Protein AF-A0A7L9FLE4-F1 (afdb_monomer_lite)

pLDDT: mean 88.44, std 11.51, range [39.94, 98.75]

Radius of gyration: 20.41 Å; chains: 1; bounding box: 50×46×63 Å

Secondary structure (DSSP, 8-state):
-PPEEETTEEES-SEEE-TT-SSHHHHTTT-TTTTTTEEEEEEEEEESS----TTB-SEEEEEEEETTEEEEEE-TT-S-HHHHHHHHHHHHHH---EEEEEEE-S-HHHHHHHHHHHTTT-SEEEEEHHHHHHHTTS-TTHHHHHHHHHHHHHTT-SS-EEEEE-TTS---HHHHHHHHHTT--EEEE---EEEEETTEEEEEEEHHHHHHHHHHHHHHHTT--S-EEEEE-S-GGG--TTSGGGGSSEEEESGGGGGGT-----EE-TTSPPPSSPPB--TTEEEEEETTT-GGGGTT-TT--S-TTS---S--TTEEEP-TT----SHHHHH-TT-EEEE-----

Organism: NCBI:txid2776706

Structure (mmCIF, N/CA/C/O backbone):
data_AF-A0A7L9FLE4-F1
#
_entry.id   AF-A0A7L9FLE4-F1
#
loop_
_atom_site.group_PDB
_atom_site.id
_atom_site.type_symbol
_atom_site.label_atom_id
_atom_site.label_alt_id
_atom_site.label_comp_id
_atom_site.label_asym_id
_atom_site.label_entity_id
_atom_site.label_seq_id
_atom_site.pdbx_PDB_ins_code
_atom_site.Cartn_x
_atom_site.Cartn_y
_atom_site.Cartn_z
_atom_site.occupancy
_atom_site.B_iso_or_equiv
_atom_site.auth_seq_id
_atom_site.auth_comp_id
_atom_site.auth_asym_id
_atom_site.auth_atom_id
_atom_site.pdbx_PDB_model_num
ATOM 1 N N . MET A 1 1 ? -28.212 -11.908 -1.127 1.00 48.50 1 MET A N 1
ATOM 2 C CA . MET A 1 1 ? -26.847 -12.053 -0.580 1.00 48.50 1 MET A CA 1
ATOM 3 C C . MET A 1 1 ? -26.854 -11.542 0.849 1.00 48.50 1 MET A C 1
ATOM 5 O O . MET A 1 1 ? -27.521 -10.542 1.100 1.00 48.50 1 MET A O 1
ATOM 9 N N . ALA A 1 2 ? -26.203 -12.244 1.779 1.00 52.66 2 ALA A N 1
ATOM 10 C CA . ALA A 1 2 ? -26.011 -11.741 3.139 1.00 52.66 2 ALA A CA 1
ATOM 11 C C . ALA A 1 2 ? -25.180 -10.448 3.086 1.00 52.66 2 ALA A C 1
ATOM 13 O O . ALA A 1 2 ? -24.274 -10.337 2.265 1.00 52.66 2 ALA A O 1
ATOM 14 N N . ARG A 1 3 ? -25.526 -9.454 3.908 1.00 68.00 3 ARG A N 1
ATOM 15 C CA . ARG A 1 3 ? -24.762 -8.203 3.998 1.00 68.00 3 ARG A CA 1
ATOM 16 C C . ARG A 1 3 ? -23.524 -8.459 4.852 1.00 68.00 3 ARG A C 1
ATOM 18 O O . ARG A 1 3 ? -23.676 -8.831 6.013 1.00 68.00 3 ARG A O 1
ATOM 25 N N . LEU A 1 4 ? -22.337 -8.264 4.285 1.00 87.56 4 LEU A N 1
ATOM 26 C CA . LEU A 1 4 ? -21.081 -8.315 5.029 1.00 87.56 4 LEU A CA 1
ATOM 27 C C . LEU A 1 4 ? -20.855 -6.977 5.745 1.00 87.56 4 LEU A C 1
ATOM 29 O O . LEU A 1 4 ? -21.123 -5.917 5.175 1.00 87.56 4 LEU A O 1
ATOM 33 N N . TYR A 1 5 ? -20.361 -7.026 6.982 1.00 91.75 5 TYR A N 1
ATOM 34 C CA . TYR A 1 5 ? -20.001 -5.844 7.761 1.00 91.75 5 TYR A CA 1
ATOM 35 C C . TYR A 1 5 ? -18.557 -5.945 8.244 1.00 91.75 5 TYR A C 1
ATOM 37 O O . TYR A 1 5 ? -18.150 -6.983 8.753 1.00 91.75 5 TYR A O 1
ATOM 45 N N . PHE A 1 6 ? -17.815 -4.846 8.140 1.00 94.62 6 PHE A N 1
ATOM 46 C CA . PHE A 1 6 ? -16.461 -4.718 8.673 1.00 94.62 6 PHE A CA 1
ATOM 47 C C . PHE A 1 6 ? -16.285 -3.325 9.276 1.00 94.62 6 PHE A C 1
ATOM 49 O O . PHE A 1 6 ? -16.642 -2.335 8.639 1.00 94.62 6 PHE A O 1
ATOM 56 N N . ALA A 1 7 ? -15.781 -3.233 10.511 1.00 93.56 7 ALA A N 1
ATOM 57 C CA . ALA A 1 7 ? -15.624 -1.964 11.234 1.00 93.56 7 ALA A CA 1
ATOM 58 C C . ALA A 1 7 ? -16.912 -1.103 11.304 1.00 93.56 7 ALA A C 1
ATOM 60 O O . ALA A 1 7 ? -16.867 0.126 11.264 1.00 93.56 7 ALA A O 1
ATOM 61 N N . GLY A 1 8 ? -18.085 -1.748 11.346 1.00 92.38 8 GLY A N 1
ATOM 62 C CA . GLY A 1 8 ? -19.391 -1.074 11.306 1.00 92.38 8 GLY A CA 1
ATOM 63 C C . GLY A 1 8 ? -19.822 -0.569 9.920 1.00 92.38 8 GLY A C 1
ATOM 64 O O . GLY A 1 8 ? -20.901 0.007 9.787 1.00 92.38 8 GLY A O 1
ATOM 65 N N . LEU A 1 9 ? -19.026 -0.806 8.876 1.00 94.38 9 LEU A N 1
ATOM 66 C CA . LEU A 1 9 ? -19.334 -0.451 7.494 1.00 94.38 9 LEU A CA 1
ATOM 67 C C . LEU A 1 9 ? -19.934 -1.647 6.757 1.00 94.38 9 LEU A C 1
ATOM 69 O O . LEU A 1 9 ? -19.417 -2.757 6.835 1.00 94.38 9 LEU A O 1
ATOM 73 N N . GLN A 1 10 ? -21.012 -1.412 6.012 1.00 93.69 10 GLN A N 1
ATOM 74 C CA . GLN A 1 10 ? -21.580 -2.419 5.119 1.00 93.69 10 GLN A CA 1
ATOM 75 C C . GLN A 1 10 ? -20.726 -2.523 3.849 1.00 93.69 10 GLN A C 1
ATOM 77 O O . GLN A 1 10 ?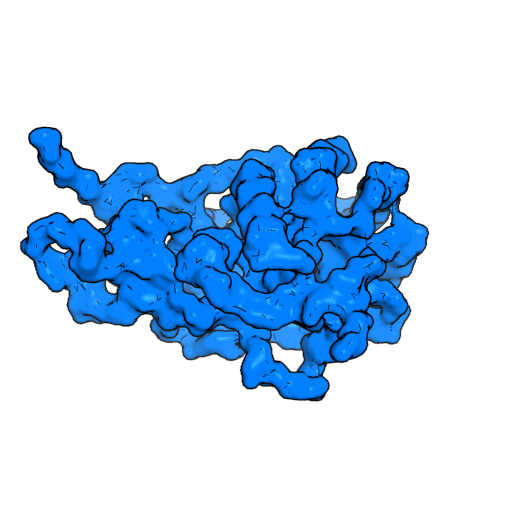 -20.544 -1.516 3.157 1.00 93.69 10 GLN A O 1
ATOM 82 N N . LEU A 1 11 ? -20.243 -3.728 3.545 1.00 92.19 11 LEU A N 1
ATOM 83 C CA . LEU A 1 11 ? -19.423 -4.032 2.373 1.00 92.19 11 LEU A CA 1
ATOM 84 C C . LEU A 1 11 ? -20.227 -4.782 1.302 1.00 92.19 11 LEU A C 1
ATOM 86 O O . LEU A 1 11 ? -21.171 -5.515 1.608 1.00 92.19 11 LEU A O 1
ATOM 90 N N . GLU A 1 12 ? -19.823 -4.611 0.043 1.00 86.69 12 GLU A N 1
ATOM 91 C CA . GLU A 1 12 ? -20.377 -5.346 -1.106 1.00 86.69 12 GLU A CA 1
ATOM 92 C C . GLU A 1 12 ? -19.659 -6.688 -1.357 1.00 86.69 12 GLU A C 1
ATOM 94 O O . GLU A 1 12 ? -20.206 -7.551 -2.040 1.00 86.69 12 GLU A O 1
ATOM 99 N N . GLY A 1 13 ? -18.478 -6.892 -0.761 1.00 85.62 13 GLY A N 1
ATOM 100 C CA . GLY A 1 13 ? -17.666 -8.106 -0.880 1.00 85.62 13 GLY A CA 1
ATOM 101 C C . GLY A 1 13 ? -16.673 -8.262 0.277 1.00 85.62 13 GLY A C 1
ATOM 102 O O . GLY A 1 13 ? -16.427 -7.308 1.015 1.00 85.62 13 GLY A O 1
ATOM 103 N N . ASP A 1 14 ? -16.113 -9.464 0.423 1.00 85.94 14 ASP A N 1
ATOM 104 C CA . ASP A 1 14 ? -15.172 -9.889 1.478 1.00 85.94 14 ASP A CA 1
ATOM 105 C C . ASP A 1 14 ? -13.695 -9.617 1.153 1.00 85.94 14 ASP A C 1
ATOM 107 O O . ASP A 1 14 ? -12.792 -10.004 1.898 1.00 85.94 14 ASP A O 1
ATOM 111 N N . ARG A 1 15 ? -13.452 -8.925 0.038 1.00 90.50 15 ARG A N 1
ATOM 112 C CA . ARG A 1 15 ? -12.123 -8.619 -0.491 1.00 90.50 15 ARG A CA 1
ATOM 113 C C . ARG A 1 15 ? -11.911 -7.117 -0.570 1.00 90.50 15 ARG A C 1
ATOM 115 O O . ARG A 1 15 ? -12.843 -6.356 -0.847 1.00 90.50 15 ARG A O 1
ATOM 122 N N . GLY A 1 16 ? -10.668 -6.695 -0.388 1.00 93.50 16 GLY A N 1
ATOM 123 C CA . GLY A 1 16 ? -10.265 -5.302 -0.502 1.00 93.50 16 GLY A CA 1
ATOM 124 C C . GLY A 1 16 ? -8.925 -5.100 -1.197 1.00 93.50 16 GLY A C 1
ATOM 125 O O . GLY A 1 16 ? -8.140 -6.035 -1.343 1.00 93.50 16 GLY A O 1
ATOM 126 N N . LEU A 1 17 ? -8.654 -3.858 -1.597 1.00 94.62 17 LEU A N 1
ATOM 127 C CA . LEU A 1 17 ? -7.311 -3.417 -1.980 1.00 94.62 17 LEU A CA 1
ATOM 128 C C . LEU A 1 17 ? -6.647 -2.758 -0.767 1.00 94.62 17 LEU A C 1
ATOM 130 O O . LEU A 1 17 ? -7.233 -1.875 -0.138 1.00 94.62 17 LEU A O 1
ATOM 134 N N . SER A 1 18 ? -5.444 -3.206 -0.428 1.00 96.75 18 SER A N 1
ATOM 135 C CA . SER A 1 18 ? -4.670 -2.737 0.721 1.00 96.75 18 SER A CA 1
ATOM 136 C C . SER A 1 18 ? -4.027 -1.367 0.485 1.00 96.75 18 SER A C 1
ATOM 138 O O . SER A 1 18 ? -3.662 -1.032 -0.642 1.00 96.75 18 SER A O 1
ATOM 140 N N . SER A 1 19 ? -3.781 -0.624 1.570 1.00 96.94 19 SER A N 1
ATOM 141 C CA . SER A 1 19 ? -2.992 0.620 1.573 1.00 96.94 19 SER A CA 1
ATOM 142 C C . SER A 1 19 ? -1.511 0.401 1.274 1.00 96.94 19 SER A C 1
ATOM 144 O O . SER A 1 19 ? -0.759 1.366 1.092 1.00 96.94 19 SER A O 1
ATOM 146 N N . ASP A 1 20 ? -1.088 -0.865 1.214 1.00 95.38 20 ASP A N 1
ATOM 147 C CA . ASP A 1 20 ? 0.294 -1.237 0.974 1.00 95.38 20 ASP A CA 1
ATOM 148 C C . ASP A 1 20 ? 0.676 -1.285 -0.517 1.00 95.38 20 ASP A C 1
ATOM 150 O O . ASP A 1 20 ? 1.870 -1.236 -0.828 1.00 95.38 20 ASP A O 1
ATOM 154 N N . ASP A 1 21 ? -0.304 -1.301 -1.430 1.00 92.25 21 ASP A N 1
ATOM 155 C CA . ASP A 1 21 ? -0.061 -1.273 -2.874 1.00 92.25 21 ASP A CA 1
ATOM 156 C C . ASP A 1 21 ? 0.410 0.106 -3.371 1.00 92.25 21 ASP A C 1
ATOM 158 O O . ASP A 1 21 ? -0.116 1.157 -2.994 1.00 92.25 21 ASP A O 1
ATOM 162 N N . VAL A 1 22 ? 1.391 0.095 -4.281 1.00 90.69 22 VAL A N 1
ATOM 163 C CA . VAL A 1 22 ? 1.997 1.314 -4.844 1.00 90.69 22 VAL A CA 1
ATOM 164 C C . VAL A 1 22 ? 1.832 1.462 -6.360 1.00 90.69 22 VAL A C 1
ATOM 166 O O . VAL A 1 22 ? 2.427 2.366 -6.962 1.00 90.69 22 VAL A O 1
ATOM 169 N N . ILE A 1 23 ? 1.058 0.575 -6.995 1.00 91.31 23 ILE A N 1
ATOM 170 C CA . ILE A 1 23 ? 0.963 0.452 -8.456 1.00 91.31 23 ILE A CA 1
ATOM 171 C C . ILE A 1 23 ? -0.489 0.436 -8.933 1.00 91.31 23 ILE A C 1
ATOM 173 O O . ILE A 1 23 ? -0.853 1.232 -9.795 1.00 91.31 23 ILE A O 1
ATOM 177 N N . LEU A 1 24 ? -1.323 -0.450 -8.398 1.00 88.69 24 LEU A N 1
ATOM 178 C CA . LEU A 1 24 ? -2.697 -0.686 -8.839 1.00 88.69 24 LEU A CA 1
ATOM 179 C C . LEU A 1 24 ? -3.563 0.567 -8.702 1.00 88.69 24 LEU A C 1
ATOM 181 O O . LEU A 1 24 ? -4.347 0.867 -9.602 1.00 88.69 24 LEU A O 1
ATOM 185 N N . TYR A 1 25 ? -3.345 1.374 -7.661 1.00 89.44 25 TYR A N 1
ATOM 186 C CA . TYR A 1 25 ? -4.028 2.664 -7.506 1.00 89.44 25 TYR A CA 1
ATOM 187 C C . TYR A 1 25 ? -3.781 3.648 -8.660 1.00 89.44 25 TYR A C 1
ATOM 189 O O . TYR A 1 25 ? -4.638 4.477 -8.963 1.00 89.44 25 TYR A O 1
ATOM 197 N N . ARG A 1 26 ? -2.639 3.542 -9.346 1.00 86.88 26 ARG A N 1
ATOM 198 C CA . ARG A 1 26 ? -2.303 4.357 -10.528 1.00 86.88 26 ARG A CA 1
ATOM 199 C C . ARG A 1 26 ? -2.850 3.765 -11.825 1.00 86.88 26 ARG A C 1
ATOM 201 O O . ARG A 1 26 ? -2.918 4.464 -12.830 1.00 86.88 26 ARG A O 1
ATOM 208 N N . LEU A 1 27 ? -3.257 2.496 -11.809 1.00 84.62 27 LEU A N 1
ATOM 209 C CA . LEU A 1 27 ? -3.832 1.797 -12.959 1.00 84.62 27 LEU A CA 1
ATOM 210 C C . LEU A 1 27 ? -5.356 1.871 -13.016 1.00 84.62 27 LEU A C 1
ATOM 212 O O . LEU A 1 27 ? -5.932 1.417 -14.002 1.00 84.62 27 LEU A O 1
ATOM 216 N N . LEU A 1 28 ? -6.012 2.446 -12.002 1.00 80.19 28 LEU A N 1
ATOM 217 C CA . LEU A 1 28 ? -7.473 2.493 -11.929 1.00 80.19 28 LEU A CA 1
ATOM 218 C C . LEU A 1 28 ? -8.107 3.054 -13.211 1.00 80.19 28 LEU A C 1
ATOM 220 O O . LEU A 1 28 ? -9.142 2.561 -13.640 1.00 80.19 28 LEU A O 1
ATOM 224 N N . GLU A 1 29 ? -7.505 4.042 -13.870 1.00 72.12 29 GLU A N 1
ATOM 225 C CA . GLU A 1 29 ? -8.036 4.593 -15.130 1.00 72.12 29 GLU A CA 1
ATOM 226 C C . GLU A 1 29 ? -7.819 3.681 -16.342 1.00 72.12 29 GLU A C 1
ATOM 228 O O . GLU A 1 29 ? -8.637 3.660 -17.257 1.00 72.12 29 GLU A O 1
ATOM 233 N N . LEU A 1 30 ? -6.734 2.908 -16.340 1.00 71.00 30 LEU A N 1
ATOM 234 C CA . LEU A 1 30 ? -6.333 2.055 -17.459 1.00 71.00 30 LEU A CA 1
ATOM 235 C C . LEU A 1 30 ? -7.034 0.692 -17.448 1.00 71.00 30 LEU A C 1
ATOM 237 O O . LEU A 1 30 ? -7.016 -0.018 -18.454 1.00 71.00 30 LEU A O 1
ATOM 241 N N . LEU A 1 31 ? -7.642 0.321 -16.321 1.00 70.44 31 LEU A N 1
ATOM 242 C CA . LEU A 1 31 ? -8.289 -0.969 -16.114 1.00 70.44 31 LEU A CA 1
ATOM 243 C C . LEU A 1 31 ? -9.739 -0.751 -15.653 1.00 70.44 31 LEU A C 1
ATOM 245 O O . LEU A 1 31 ? -10.015 -0.784 -14.455 1.00 70.44 31 LEU A O 1
ATOM 249 N N . PRO A 1 32 ? -10.691 -0.517 -16.579 1.00 63.16 32 PRO A N 1
ATOM 250 C CA . PRO A 1 32 ? -12.069 -0.167 -16.224 1.00 63.16 32 PRO A CA 1
ATOM 251 C C . PRO A 1 32 ? -12.788 -1.257 -15.417 1.00 63.16 32 PRO A C 1
ATOM 253 O O . PRO A 1 32 ? -13.623 -0.918 -14.586 1.00 63.16 32 PRO A O 1
ATOM 256 N N . ASN A 1 33 ? -12.410 -2.526 -15.614 1.00 64.94 33 ASN A N 1
ATOM 257 C CA . ASN A 1 33 ? -12.994 -3.689 -14.934 1.00 64.94 33 ASN A CA 1
ATOM 258 C C . ASN A 1 33 ? -12.156 -4.171 -13.738 1.00 64.94 33 ASN A C 1
ATOM 260 O O . ASN A 1 33 ? -12.526 -5.128 -13.065 1.00 64.94 33 ASN A O 1
ATOM 264 N N . PHE A 1 34 ? -11.009 -3.540 -13.470 1.00 64.69 34 PHE A N 1
ATOM 265 C CA . PHE A 1 34 ? -10.285 -3.794 -12.234 1.00 64.69 34 PHE A CA 1
ATOM 266 C C . PHE A 1 34 ? -10.830 -2.842 -11.156 1.00 64.69 34 PHE A C 1
ATOM 268 O O . PHE A 1 34 ? -10.797 -1.625 -11.380 1.00 64.69 34 PHE A O 1
ATOM 275 N N . PRO A 1 35 ? -11.310 -3.339 -10.002 1.00 58.53 35 PRO A N 1
ATOM 276 C CA . PRO A 1 35 ? -11.215 -4.711 -9.495 1.00 58.53 35 PRO A CA 1
ATOM 277 C C . PRO A 1 35 ? -12.598 -5.340 -9.226 1.00 58.53 35 PRO A C 1
ATOM 279 O O . PRO A 1 35 ? -13.247 -5.034 -8.226 1.00 58.53 35 PRO A O 1
ATOM 282 N N . GLU A 1 36 ? -13.059 -6.241 -10.099 1.00 71.81 36 GLU A N 1
ATOM 283 C CA . GLU A 1 36 ? -14.250 -7.062 -9.827 1.00 71.81 36 GLU A CA 1
ATOM 284 C C . GLU A 1 36 ? -14.157 -7.749 -8.446 1.00 71.81 36 GLU A C 1
ATOM 286 O O . GLU A 1 36 ? -13.132 -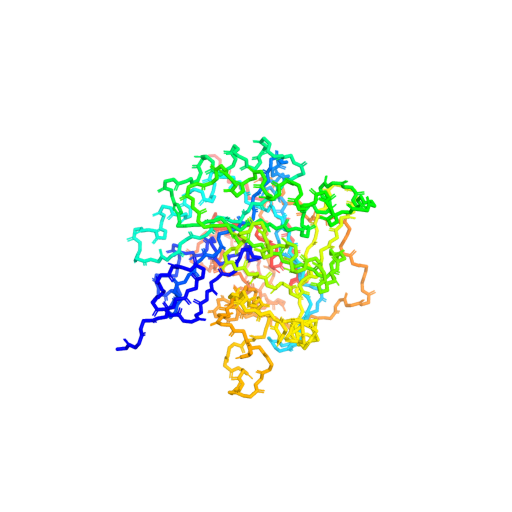8.329 -8.094 1.00 71.81 36 GLU A O 1
ATOM 291 N N . GLY A 1 37 ? -15.232 -7.679 -7.651 1.00 76.00 37 GLY A N 1
ATOM 292 C CA . GLY A 1 37 ? -15.328 -8.347 -6.344 1.00 76.00 37 GLY A CA 1
ATOM 293 C C . GLY A 1 37 ? -14.697 -7.614 -5.150 1.00 76.00 37 GLY A C 1
ATOM 294 O O . GLY A 1 37 ? -14.795 -8.112 -4.030 1.00 76.00 37 GLY A O 1
ATOM 295 N N . VAL A 1 38 ? -14.090 -6.436 -5.344 1.00 87.06 38 VAL A N 1
ATOM 296 C CA . VAL A 1 38 ? -13.547 -5.616 -4.244 1.00 87.06 38 VAL A CA 1
ATOM 297 C C . VAL A 1 38 ? -14.644 -4.779 -3.582 1.00 87.06 38 VAL A C 1
ATOM 299 O O . VAL A 1 38 ? -15.262 -3.925 -4.214 1.00 87.06 38 VAL A O 1
ATOM 302 N N . GLY A 1 39 ? -14.861 -5.002 -2.283 1.00 89.12 39 GLY A N 1
ATOM 303 C CA . GLY A 1 39 ? -15.855 -4.294 -1.470 1.00 89.12 39 GLY A CA 1
ATOM 304 C C . GLY A 1 39 ? -15.314 -3.078 -0.707 1.00 89.12 39 GLY A C 1
ATOM 305 O O . GLY A 1 39 ? -16.096 -2.216 -0.298 1.00 89.12 39 GLY A O 1
ATOM 306 N N . VAL A 1 40 ? -13.994 -2.990 -0.508 1.00 94.50 40 VAL A N 1
ATOM 307 C CA . VAL A 1 40 ? -13.344 -1.925 0.274 1.00 94.50 40 VAL A CA 1
ATOM 308 C C . VAL A 1 40 ? -11.957 -1.571 -0.272 1.00 94.50 40 VAL A C 1
ATOM 310 O O . VAL A 1 40 ? -11.195 -2.441 -0.683 1.00 94.50 40 VAL A O 1
ATOM 313 N N . PHE A 1 41 ? -11.608 -0.286 -0.251 1.00 95.88 41 PHE A N 1
ATOM 314 C CA . PHE A 1 41 ? -10.287 0.215 -0.626 1.00 95.88 41 PHE A CA 1
ATOM 315 C C . PHE A 1 41 ? -9.642 0.921 0.556 1.00 95.88 41 PHE A C 1
ATOM 317 O O . PHE A 1 41 ? -10.139 1.943 1.030 1.00 95.88 41 PHE A O 1
ATOM 324 N N . PHE A 1 42 ? -8.502 0.405 0.989 1.00 97.94 42 PHE A N 1
ATOM 325 C CA . PHE A 1 42 ? -7.606 1.081 1.912 1.00 97.94 42 PHE A CA 1
ATOM 326 C C . PHE A 1 42 ? -6.628 1.898 1.084 1.00 97.94 42 PHE A C 1
ATOM 328 O O . PHE A 1 42 ? -5.716 1.352 0.474 1.00 97.94 42 PHE A O 1
ATOM 335 N N . LEU A 1 43 ? -6.859 3.203 0.998 1.00 97.50 43 LEU A N 1
ATOM 336 C CA . LEU A 1 43 ? -6.089 4.101 0.142 1.00 97.50 43 LEU A CA 1
ATOM 337 C C . LEU A 1 43 ? -4.608 4.137 0.564 1.00 97.50 43 LEU A C 1
ATOM 339 O O . LEU A 1 43 ? -4.329 3.927 1.748 1.00 97.50 43 LEU A O 1
ATOM 343 N N . PRO A 1 44 ? -3.668 4.440 -0.356 1.00 96.25 44 PRO A N 1
ATOM 344 C CA . PRO A 1 44 ? -2.240 4.473 -0.047 1.00 96.25 44 PRO A CA 1
ATOM 345 C C . PRO A 1 44 ? -1.922 5.295 1.201 1.00 96.25 44 PRO A C 1
ATOM 347 O O . PRO A 1 44 ? -2.451 6.396 1.375 1.00 96.25 44 PRO A O 1
ATOM 350 N N . THR A 1 45 ? -1.037 4.778 2.055 1.00 96.62 45 THR A N 1
ATOM 351 C CA . THR A 1 45 ? -0.689 5.466 3.303 1.00 96.62 45 THR A CA 1
ATOM 352 C C . THR A 1 45 ? -0.011 6.811 3.035 1.00 96.62 45 THR A C 1
ATOM 354 O O . THR A 1 45 ? 0.980 6.877 2.302 1.00 96.62 45 THR A O 1
ATOM 357 N N . VAL A 1 46 ? -0.509 7.873 3.675 1.00 95.50 46 VAL A N 1
ATOM 358 C CA . VAL A 1 46 ? 0.074 9.226 3.631 1.00 95.50 46 VAL A CA 1
ATOM 359 C C . VAL A 1 46 ? 0.564 9.679 5.004 1.00 95.50 46 VAL A C 1
ATOM 361 O O . VAL A 1 46 ? 0.071 9.243 6.044 1.00 95.50 46 VAL A O 1
ATOM 364 N N . SER A 1 47 ? 1.541 10.583 5.010 1.00 93.81 47 SER A N 1
ATOM 365 C CA . SER A 1 47 ? 2.140 11.147 6.220 1.00 93.81 47 SER A CA 1
ATOM 366 C C . SER A 1 47 ? 2.301 12.663 6.095 1.00 93.81 47 SER A C 1
ATOM 368 O O . SER A 1 47 ? 2.187 13.226 5.007 1.00 93.81 47 SER A O 1
ATOM 370 N N . ASP A 1 48 ? 2.565 13.331 7.217 1.00 86.88 48 ASP A N 1
ATOM 371 C CA . ASP A 1 48 ? 2.943 14.744 7.261 1.00 86.88 48 ASP A CA 1
ATOM 372 C C . ASP A 1 48 ? 4.397 14.989 6.838 1.00 86.88 48 ASP A C 1
ATOM 374 O O . ASP A 1 48 ? 4.773 16.127 6.543 1.00 86.88 48 ASP A O 1
ATOM 378 N N . GLN A 1 49 ? 5.217 13.937 6.760 1.00 78.75 49 GLN A N 1
ATOM 379 C CA . GLN A 1 49 ? 6.501 14.024 6.077 1.00 78.75 49 GLN A CA 1
ATOM 380 C C . GLN A 1 49 ? 6.279 14.192 4.569 1.00 78.75 49 GLN A C 1
ATOM 382 O O . GLN A 1 49 ? 5.462 13.501 3.961 1.00 78.75 49 GLN A O 1
ATOM 387 N N . LYS A 1 50 ? 6.998 15.141 3.955 1.00 62.38 50 LYS A N 1
ATOM 388 C CA . LYS A 1 50 ? 6.901 15.381 2.510 1.00 62.38 50 LYS A CA 1
ATOM 389 C C . LYS A 1 50 ? 7.240 14.098 1.759 1.00 62.38 50 LYS A C 1
ATOM 391 O O . LYS A 1 50 ? 8.270 13.491 2.034 1.00 62.38 50 LYS A O 1
ATOM 396 N N . VAL A 1 51 ? 6.413 13.760 0.769 1.00 61.84 51 VAL A N 1
ATOM 397 C CA . VAL A 1 51 ? 6.725 12.720 -0.215 1.00 61.84 51 VAL A CA 1
ATOM 398 C C . VAL A 1 51 ? 8.083 13.045 -0.814 1.00 61.84 51 VAL A C 1
ATOM 400 O O . VAL A 1 51 ? 8.248 14.057 -1.502 1.00 61.84 51 VAL A O 1
ATOM 403 N N . GLU A 1 52 ? 9.070 12.210 -0.517 1.00 58.62 52 GLU A N 1
ATOM 404 C CA . GLU A 1 52 ? 10.372 12.343 -1.135 1.00 58.62 52 GLU A CA 1
ATOM 405 C C . GLU A 1 52 ? 10.235 12.070 -2.636 1.00 58.62 52 GLU A C 1
ATOM 407 O O . GLU A 1 52 ? 9.772 11.010 -3.052 1.00 58.62 52 GLU A O 1
ATOM 412 N N . ASP A 1 53 ? 10.624 13.076 -3.423 1.00 67.88 53 ASP A N 1
ATOM 413 C CA . ASP A 1 53 ? 10.972 13.034 -4.844 1.00 67.88 53 ASP A CA 1
ATOM 414 C C . ASP A 1 53 ? 10.108 12.106 -5.728 1.00 67.88 53 ASP A C 1
ATOM 416 O O . ASP A 1 53 ? 10.354 10.901 -5.848 1.00 67.88 53 ASP A O 1
ATOM 420 N N . ARG A 1 54 ? 9.141 12.694 -6.453 1.00 70.69 54 ARG A N 1
ATOM 421 C CA . ARG A 1 54 ? 8.334 12.000 -7.481 1.00 70.69 54 ARG A CA 1
ATOM 422 C C . ARG A 1 54 ? 9.183 11.263 -8.531 1.00 70.69 54 ARG A C 1
ATOM 424 O O . ARG A 1 54 ? 8.672 10.359 -9.185 1.00 70.69 54 ARG A O 1
ATOM 431 N N . GLY A 1 55 ? 10.458 11.620 -8.702 1.00 79.12 55 GLY A N 1
ATOM 432 C CA . GLY A 1 55 ? 11.383 10.934 -9.600 1.00 79.12 55 GLY A CA 1
ATOM 433 C C . GLY A 1 55 ? 11.887 9.584 -9.086 1.00 79.12 55 GLY A C 1
ATOM 434 O O . GLY A 1 55 ? 12.410 8.805 -9.878 1.00 79.12 55 GLY A O 1
ATOM 435 N N . LYS A 1 56 ? 11.759 9.266 -7.795 1.00 90.62 56 LYS A N 1
ATOM 436 C CA . LYS A 1 56 ? 12.195 7.973 -7.250 1.00 90.62 56 LYS A CA 1
ATOM 437 C C . LYS A 1 56 ? 11.236 6.846 -7.658 1.00 90.62 56 LYS A C 1
ATOM 439 O O . LYS A 1 56 ? 10.016 7.020 -7.622 1.00 90.62 56 LYS A O 1
ATOM 444 N N . THR A 1 57 ? 11.776 5.665 -7.944 1.00 93.06 57 THR A N 1
ATOM 445 C CA . THR A 1 57 ? 11.008 4.428 -8.152 1.00 93.06 57 THR A CA 1
ATOM 446 C C . THR A 1 57 ? 10.218 4.044 -6.903 1.00 93.06 57 THR A C 1
ATOM 448 O O . THR A 1 57 ? 10.618 4.369 -5.783 1.00 93.06 57 THR A O 1
ATOM 451 N N . ARG A 1 58 ? 9.111 3.323 -7.087 1.00 93.12 58 ARG A N 1
ATOM 452 C CA . ARG A 1 58 ? 8.214 2.889 -6.006 1.00 93.12 58 ARG A CA 1
ATOM 453 C C . ARG A 1 58 ? 8.296 1.400 -5.702 1.00 93.12 58 ARG A C 1
ATOM 455 O O . ARG A 1 58 ? 7.879 1.008 -4.623 1.00 93.12 58 ARG A O 1
ATOM 462 N N . ILE A 1 59 ? 8.796 0.588 -6.630 1.00 94.38 59 ILE A N 1
ATOM 463 C CA . ILE A 1 59 ? 8.836 -0.868 -6.492 1.00 94.38 59 ILE A CA 1
ATOM 464 C C . ILE A 1 59 ? 10.127 -1.432 -7.084 1.00 94.38 59 ILE A C 1
ATOM 466 O O . ILE A 1 59 ? 10.638 -0.926 -8.088 1.00 94.38 59 ILE A O 1
ATOM 470 N N . TRP A 1 60 ? 10.643 -2.481 -6.454 1.00 94.56 60 TRP A N 1
ATOM 471 C CA . TRP A 1 60 ? 11.833 -3.199 -6.881 1.00 94.56 60 TRP A CA 1
ATOM 472 C C . TRP A 1 60 ? 11.720 -4.684 -6.556 1.00 94.56 60 TRP A C 1
ATOM 474 O O . TRP A 1 60 ? 11.388 -5.056 -5.433 1.00 94.56 60 TRP A O 1
ATOM 484 N N . ILE A 1 61 ? 12.022 -5.537 -7.530 1.00 94.25 61 ILE A N 1
ATOM 485 C CA . ILE A 1 61 ? 12.003 -6.989 -7.358 1.00 94.25 61 ILE A CA 1
ATOM 486 C C . ILE A 1 61 ? 13.404 -7.493 -7.000 1.00 94.25 61 ILE A C 1
ATOM 488 O O . ILE A 1 61 ? 14.337 -7.358 -7.795 1.00 94.25 61 ILE A O 1
ATOM 492 N N . HIS A 1 62 ? 13.535 -8.086 -5.810 1.00 92.19 62 HIS A N 1
ATOM 493 C CA . HIS A 1 62 ? 14.753 -8.782 -5.375 1.00 92.19 62 HIS A CA 1
ATOM 494 C C . HIS A 1 62 ? 14.723 -10.258 -5.769 1.00 92.19 62 HIS A C 1
ATOM 496 O O . HIS A 1 62 ? 15.717 -10.806 -6.242 1.00 92.19 62 HIS A O 1
ATOM 502 N N . HIS A 1 63 ? 13.570 -10.901 -5.621 1.00 93.69 63 HIS A N 1
ATOM 503 C CA . HIS A 1 63 ? 13.392 -12.283 -6.026 1.00 93.69 63 HIS A CA 1
ATOM 504 C C . HIS A 1 63 ? 12.012 -12.500 -6.619 1.00 93.69 63 HIS A C 1
ATOM 506 O O . HIS A 1 63 ? 11.017 -11.985 -6.111 1.00 93.69 63 HIS A O 1
ATOM 512 N N . PHE A 1 64 ? 11.961 -13.292 -7.680 1.00 94.69 64 PHE A N 1
ATOM 513 C CA . PHE A 1 64 ? 10.727 -13.763 -8.273 1.00 94.69 64 PHE A CA 1
ATOM 514 C C . PHE A 1 64 ? 10.982 -15.104 -8.954 1.00 94.69 64 PHE A C 1
ATOM 516 O O . PHE A 1 64 ? 11.597 -15.157 -10.019 1.00 94.69 64 PHE A O 1
ATOM 523 N N . ALA A 1 65 ? 10.506 -16.191 -8.356 1.00 94.31 65 ALA A N 1
ATOM 524 C CA . ALA A 1 65 ? 10.417 -17.485 -9.026 1.00 94.31 65 ALA A CA 1
ATOM 525 C C . ALA A 1 65 ? 9.011 -17.707 -9.605 1.00 94.31 65 ALA A C 1
ATOM 527 O O . ALA A 1 65 ? 8.864 -18.307 -10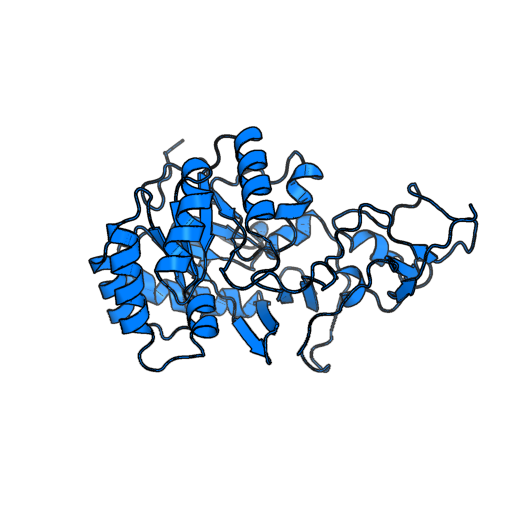.672 1.00 94.31 65 ALA A O 1
ATOM 528 N N . SER A 1 66 ? 7.981 -17.212 -8.910 1.00 93.75 66 SER A N 1
ATOM 529 C CA . SER A 1 66 ? 6.573 -17.266 -9.317 1.00 93.75 66 SER A CA 1
ATOM 530 C C . SER A 1 66 ? 5.729 -16.296 -8.480 1.00 93.75 66 SER A C 1
ATOM 532 O O . SER A 1 66 ? 6.183 -15.787 -7.462 1.00 93.75 66 SER A O 1
ATOM 534 N N . TRP A 1 67 ? 4.447 -16.121 -8.811 1.00 91.94 67 TRP A N 1
ATOM 535 C CA . TRP A 1 67 ? 3.510 -15.388 -7.942 1.00 91.94 67 TRP A CA 1
ATOM 536 C C . TRP A 1 67 ? 3.243 -16.066 -6.591 1.00 91.94 67 TRP A C 1
ATOM 538 O O . TRP A 1 67 ? 2.669 -15.448 -5.704 1.00 91.94 67 TRP A O 1
ATOM 548 N N . SER A 1 68 ? 3.673 -17.318 -6.417 1.00 91.38 68 SER A N 1
ATOM 549 C CA . SER A 1 68 ? 3.678 -18.004 -5.122 1.00 91.38 68 SER A CA 1
ATOM 550 C C . SER A 1 68 ? 5.012 -17.904 -4.373 1.00 91.38 68 SER A C 1
ATOM 552 O O . SER A 1 68 ? 5.082 -18.325 -3.218 1.00 91.38 68 SER A O 1
ATOM 554 N N . ASP A 1 69 ? 6.053 -17.345 -4.998 1.00 93.31 69 ASP A N 1
ATOM 555 C CA . ASP A 1 69 ? 7.414 -17.260 -4.464 1.00 93.31 69 ASP A CA 1
ATOM 556 C C . ASP A 1 69 ? 8.131 -16.001 -4.975 1.00 93.31 69 ASP A C 1
ATOM 558 O O . ASP A 1 69 ? 8.711 -15.980 -6.070 1.00 93.31 69 ASP A O 1
ATOM 562 N N . TYR A 1 70 ? 8.042 -14.933 -4.180 1.00 94.81 70 TYR A N 1
ATOM 563 C CA . TYR A 1 70 ? 8.681 -13.658 -4.472 1.00 94.81 70 TYR A CA 1
ATOM 564 C C . TYR A 1 70 ? 9.132 -12.918 -3.212 1.00 94.81 70 TYR A C 1
ATOM 566 O O . TYR A 1 70 ? 8.630 -13.130 -2.103 1.00 94.81 70 TYR A O 1
ATOM 574 N N . VAL A 1 71 ? 10.067 -11.993 -3.434 1.00 95.12 71 VAL A N 1
ATOM 575 C CA . VAL A 1 71 ? 10.424 -10.915 -2.514 1.00 95.12 71 VAL A CA 1
ATOM 576 C C . VAL A 1 71 ? 10.488 -9.612 -3.301 1.00 95.12 71 VAL A C 1
ATOM 578 O O . VAL A 1 71 ? 11.354 -9.408 -4.161 1.00 95.12 71 VAL A O 1
ATOM 581 N N . ILE A 1 72 ? 9.552 -8.724 -2.987 1.00 95.44 72 ILE A N 1
ATOM 582 C CA . ILE A 1 72 ? 9.408 -7.409 -3.603 1.00 95.44 72 ILE A CA 1
ATOM 583 C C . ILE A 1 72 ? 9.588 -6.356 -2.519 1.00 95.44 72 ILE A C 1
ATOM 585 O O . ILE A 1 72 ? 9.094 -6.489 -1.405 1.00 95.44 72 ILE A O 1
ATOM 589 N N . MET A 1 73 ? 10.284 -5.281 -2.857 1.00 95.19 73 MET A N 1
ATOM 590 C CA . MET A 1 73 ? 10.354 -4.095 -2.025 1.00 95.19 73 MET A CA 1
ATOM 591 C C . MET A 1 73 ? 9.498 -2.991 -2.625 1.00 95.19 73 MET A C 1
ATOM 593 O O . MET A 1 73 ? 9.594 -2.710 -3.821 1.00 95.19 73 MET A O 1
ATOM 597 N N . SER A 1 74 ? 8.712 -2.319 -1.790 1.00 95.44 74 SER A N 1
ATOM 598 C CA . SER A 1 74 ? 7.973 -1.118 -2.165 1.00 95.44 74 SER A CA 1
ATOM 599 C C . SER A 1 74 ? 8.347 0.074 -1.291 1.00 95.44 74 SER A C 1
ATOM 601 O O . SER A 1 74 ? 8.830 -0.076 -0.164 1.00 95.44 74 SER A O 1
ATOM 603 N N . ARG A 1 75 ? 8.160 1.276 -1.841 1.00 93.50 75 ARG A N 1
ATOM 604 C CA . ARG A 1 75 ? 8.357 2.541 -1.136 1.00 93.50 75 ARG A CA 1
ATOM 605 C C . ARG A 1 75 ? 7.057 2.922 -0.425 1.00 93.50 75 ARG A C 1
ATOM 607 O O . ARG A 1 75 ? 6.142 3.416 -1.101 1.00 93.50 75 ARG A O 1
ATOM 614 N N . PRO A 1 76 ? 6.953 2.750 0.906 1.00 91.38 76 PRO A N 1
ATOM 615 C CA . PRO A 1 76 ? 5.835 3.315 1.647 1.00 91.38 76 PRO A CA 1
ATOM 616 C C . PRO A 1 76 ? 5.872 4.849 1.539 1.00 91.38 76 PRO A C 1
ATOM 618 O O . PRO A 1 76 ? 6.930 5.437 1.312 1.00 91.38 76 PRO A O 1
ATOM 621 N N . LEU A 1 77 ? 4.714 5.504 1.674 1.00 92.06 77 LEU A N 1
ATOM 622 C CA . LEU A 1 77 ? 4.574 6.966 1.547 1.00 92.06 77 LEU A CA 1
ATOM 623 C C . LEU A 1 77 ? 4.966 7.517 0.159 1.00 92.06 77 LEU A C 1
ATOM 625 O O . LEU A 1 77 ? 5.466 8.634 0.020 1.00 92.06 77 LEU A O 1
ATOM 629 N N . SER A 1 78 ? 4.753 6.731 -0.898 1.00 91.44 78 SER A N 1
ATOM 630 C CA . SER A 1 78 ? 5.054 7.136 -2.277 1.00 91.44 78 SER A CA 1
ATOM 631 C C . SER A 1 78 ? 3.987 8.018 -2.939 1.00 91.44 78 SER A C 1
ATOM 633 O O . SER A 1 78 ? 4.212 8.484 -4.057 1.00 91.44 78 SER A O 1
ATOM 635 N N . PHE A 1 79 ? 2.867 8.270 -2.257 1.00 92.06 79 PHE A N 1
ATOM 636 C CA . PHE A 1 79 ? 1.754 9.101 -2.723 1.00 92.06 79 PHE A CA 1
ATOM 637 C C . PHE A 1 79 ? 1.643 10.368 -1.883 1.00 92.06 79 PHE A C 1
ATOM 639 O O . PHE A 1 79 ? 1.831 10.333 -0.666 1.00 92.06 79 PHE A O 1
ATOM 646 N N . SER A 1 80 ? 1.308 11.488 -2.525 1.00 92.25 80 SER A N 1
ATOM 647 C CA . SER A 1 80 ? 0.918 12.699 -1.806 1.00 92.25 80 SER A CA 1
ATOM 648 C C . SER A 1 80 ? -0.534 12.627 -1.350 1.00 92.25 80 SER A C 1
ATOM 650 O O . SER A 1 80 ? -1.341 11.870 -1.888 1.00 92.25 80 SER A O 1
ATOM 652 N N . VAL A 1 81 ? -0.881 13.468 -0.373 1.00 93.56 81 VAL A N 1
ATOM 653 C CA . VAL A 1 81 ? -2.274 13.627 0.064 1.00 93.56 81 VAL A CA 1
ATOM 654 C C . VAL A 1 81 ? -3.164 14.017 -1.116 1.00 93.56 81 VAL A C 1
ATOM 656 O O . VAL A 1 81 ? -4.223 13.428 -1.279 1.00 93.56 81 VAL A O 1
ATOM 659 N N . ASP A 1 82 ? -2.710 14.931 -1.980 1.00 93.44 82 ASP A N 1
ATOM 660 C CA . ASP A 1 82 ? -3.469 15.357 -3.166 1.00 93.44 82 ASP A CA 1
ATOM 661 C C . ASP A 1 82 ? -3.749 14.181 -4.116 1.00 93.44 82 ASP A C 1
ATOM 663 O O . ASP A 1 82 ? -4.870 14.013 -4.586 1.00 93.44 82 ASP A O 1
ATOM 667 N N . GLU A 1 83 ? -2.760 13.311 -4.342 1.00 93.19 83 GLU A N 1
ATOM 668 C CA . GLU A 1 83 ? -2.929 12.128 -5.193 1.00 93.19 83 GLU A CA 1
ATOM 669 C C . GLU A 1 83 ? -3.917 11.129 -4.583 1.00 93.19 83 GLU A C 1
ATOM 671 O O . GLU A 1 83 ? -4.734 10.547 -5.295 1.00 93.19 83 GLU A O 1
ATOM 676 N N . VAL A 1 84 ? -3.888 10.952 -3.260 1.00 95.25 84 VAL A N 1
ATOM 677 C CA . VAL A 1 84 ? -4.859 10.109 -2.550 1.00 95.25 84 VAL A CA 1
ATOM 678 C C . VAL A 1 84 ? -6.268 10.705 -2.595 1.00 95.25 84 VAL A C 1
ATOM 680 O O . VAL A 1 84 ? -7.234 9.963 -2.775 1.00 95.25 84 VAL A O 1
ATOM 683 N N . GLU A 1 85 ? -6.408 12.028 -2.495 1.00 95.25 85 GLU A N 1
ATOM 684 C CA . GLU A 1 85 ? -7.695 12.708 -2.670 1.00 95.25 85 GLU A CA 1
ATOM 685 C C . GLU A 1 85 ? -8.267 12.478 -4.078 1.00 95.25 85 GLU A C 1
ATOM 687 O O . GLU A 1 85 ? -9.447 12.147 -4.214 1.00 95.25 85 GLU A O 1
ATOM 692 N N . GLU A 1 86 ? -7.437 12.592 -5.117 1.00 94.44 86 GLU A N 1
ATOM 693 C CA . GLU A 1 86 ? -7.834 12.311 -6.501 1.00 94.44 86 GLU A CA 1
ATOM 694 C C . GLU A 1 86 ? -8.267 10.852 -6.690 1.00 94.44 86 GLU A C 1
ATOM 696 O O . GLU A 1 86 ? -9.298 10.591 -7.313 1.00 94.44 86 GLU A O 1
ATOM 701 N N . ILE A 1 87 ? -7.517 9.898 -6.129 1.00 94.12 87 ILE A N 1
ATOM 702 C CA . ILE A 1 87 ? -7.866 8.470 -6.162 1.00 94.12 87 ILE A CA 1
ATOM 703 C C . ILE A 1 87 ? -9.223 8.233 -5.489 1.00 94.12 87 ILE A C 1
ATOM 705 O O . ILE A 1 87 ? -10.076 7.551 -6.060 1.00 94.12 87 ILE A O 1
ATOM 709 N N . ALA A 1 88 ? -9.453 8.819 -4.310 1.00 94.94 88 ALA A N 1
ATOM 710 C CA . ALA A 1 88 ? -10.711 8.670 -3.581 1.00 94.94 88 ALA A CA 1
ATOM 711 C C . ALA A 1 88 ? -11.907 9.185 -4.397 1.00 94.94 88 ALA A C 1
ATOM 713 O O . ALA A 1 88 ? -12.936 8.513 -4.496 1.00 94.94 88 ALA A O 1
ATOM 714 N N . LEU A 1 89 ? -11.764 10.356 -5.028 1.00 92.81 89 LEU A N 1
ATOM 715 C CA . LEU A 1 89 ? -12.803 10.934 -5.883 1.00 92.81 89 LEU A CA 1
ATOM 716 C C . LEU A 1 89 ? -13.103 10.044 -7.095 1.00 92.81 89 LEU A C 1
ATOM 718 O O . LEU A 1 89 ? -14.272 9.802 -7.397 1.00 92.81 89 LEU A O 1
ATOM 722 N N . LYS A 1 90 ? -12.068 9.510 -7.754 1.00 91.06 90 LYS A N 1
ATOM 723 C CA . LYS A 1 90 ? -12.226 8.594 -8.895 1.00 91.06 90 LYS A CA 1
ATOM 724 C C . LYS A 1 90 ? -12.931 7.300 -8.492 1.00 91.06 90 LYS A C 1
ATOM 726 O O . LYS A 1 90 ? -13.830 6.852 -9.198 1.00 91.06 90 LYS A O 1
ATOM 731 N N . LEU A 1 91 ? -12.573 6.711 -7.349 1.00 91.12 91 LEU A N 1
ATOM 732 C CA . LEU A 1 91 ? -13.224 5.495 -6.853 1.00 91.12 91 LEU A CA 1
ATOM 733 C C . LEU A 1 91 ? -14.703 5.733 -6.525 1.00 91.12 91 LEU A C 1
ATOM 735 O O . LEU A 1 91 ? -15.539 4.930 -6.935 1.00 91.12 91 LEU A O 1
ATOM 739 N N . LYS A 1 92 ? -15.047 6.867 -5.897 1.00 89.38 92 LYS A N 1
ATOM 740 C CA . LYS A 1 92 ? -16.451 7.249 -5.650 1.00 89.38 92 LYS A CA 1
ATOM 741 C C . LYS A 1 92 ? -17.273 7.399 -6.931 1.00 89.38 92 LYS A C 1
ATOM 743 O O . LYS A 1 92 ? -18.460 7.100 -6.929 1.00 89.38 92 LYS A O 1
ATOM 748 N N . GLN A 1 93 ? -16.664 7.872 -8.019 1.00 89.12 93 GLN A N 1
ATOM 749 C CA . GLN A 1 93 ? -17.343 7.997 -9.315 1.00 89.12 93 GLN A CA 1
ATOM 750 C C . GLN A 1 93 ? -17.581 6.642 -9.993 1.00 89.12 93 GLN A C 1
ATOM 752 O O . GLN A 1 93 ? -18.525 6.505 -10.767 1.00 89.12 93 GLN A O 1
ATOM 757 N N . LYS A 1 94 ? -16.731 5.646 -9.718 1.00 85.06 94 LYS A N 1
ATOM 758 C CA . LYS A 1 94 ? -16.804 4.311 -10.327 1.00 85.06 94 LYS A CA 1
ATOM 759 C C . LYS A 1 94 ? -17.794 3.369 -9.649 1.00 85.06 94 LYS A C 1
ATOM 761 O O . LYS A 1 94 ? -18.222 2.407 -10.281 1.00 85.06 94 LYS A O 1
ATOM 766 N N . GLY A 1 95 ? -18.127 3.596 -8.383 1.00 83.25 95 GLY A N 1
ATOM 767 C CA . GLY A 1 95 ? -19.015 2.708 -7.645 1.00 83.25 95 GLY A CA 1
ATOM 768 C C . GLY A 1 95 ? -19.203 3.117 -6.193 1.00 83.25 95 GLY A C 1
ATOM 769 O O . GLY A 1 95 ? -18.590 4.061 -5.697 1.00 83.25 95 GLY A O 1
ATOM 770 N N . ASN A 1 96 ? -20.061 2.376 -5.500 1.00 86.00 96 ASN A N 1
ATOM 771 C CA . ASN A 1 96 ? -20.399 2.601 -4.097 1.00 86.00 96 ASN A CA 1
ATOM 772 C C . ASN A 1 96 ? -19.441 1.849 -3.152 1.00 86.00 96 ASN A C 1
ATOM 774 O O . ASN A 1 96 ? -19.855 1.132 -2.242 1.00 86.00 96 ASN A O 1
ATOM 778 N N . TYR A 1 97 ? -18.140 2.000 -3.389 1.00 90.19 97 TYR A N 1
ATOM 779 C CA . TYR A 1 97 ? -17.111 1.340 -2.594 1.00 90.19 97 TYR A CA 1
ATOM 780 C C . TYR A 1 97 ? -16.927 2.010 -1.235 1.00 90.19 97 TYR A C 1
ATOM 782 O O . TYR A 1 97 ? -17.069 3.229 -1.111 1.00 90.19 97 TYR A O 1
ATOM 790 N N . LYS A 1 98 ? -16.531 1.225 -0.227 1.00 95.00 98 LYS A N 1
ATOM 791 C CA . LYS A 1 98 ? -16.044 1.782 1.038 1.00 95.00 98 LYS A CA 1
ATOM 792 C C . LYS A 1 98 ? -14.592 2.194 0.908 1.00 95.00 98 LYS A C 1
ATOM 794 O O . LYS A 1 98 ? -13.763 1.401 0.471 1.00 95.00 98 LYS A O 1
ATOM 799 N N . LEU A 1 99 ? -14.294 3.434 1.277 1.00 97.06 99 LEU A N 1
ATOM 800 C CA . LEU A 1 99 ? -12.957 4.006 1.173 1.00 97.06 99 LEU A CA 1
ATOM 801 C C . LEU A 1 99 ? -12.408 4.286 2.567 1.00 97.06 99 LEU A C 1
ATOM 803 O O . LEU A 1 99 ? -13.029 5.012 3.340 1.00 97.06 99 LEU A O 1
ATOM 807 N N . ILE A 1 100 ? -11.239 3.743 2.882 1.00 98.44 100 ILE A N 1
ATOM 808 C CA . ILE A 1 100 ? -10.546 3.942 4.153 1.00 98.44 100 ILE A CA 1
ATOM 809 C C . ILE A 1 100 ? -9.257 4.713 3.875 1.00 98.44 100 ILE A C 1
ATOM 811 O O . ILE A 1 100 ? -8.424 4.267 3.088 1.00 98.44 100 ILE A O 1
ATOM 815 N N . ALA A 1 101 ? -9.075 5.877 4.496 1.00 98.44 101 ALA A N 1
ATOM 816 C CA . ALA A 1 101 ? -7.825 6.628 4.379 1.00 98.44 101 ALA A CA 1
ATOM 817 C C . ALA A 1 101 ? -6.766 6.052 5.325 1.00 98.44 101 ALA A C 1
ATOM 819 O O . ALA A 1 101 ? -6.938 6.130 6.541 1.00 98.44 101 ALA A O 1
ATOM 820 N N . SER A 1 102 ? -5.663 5.534 4.782 1.00 98.44 102 SER A N 1
ATOM 821 C CA . SER A 1 102 ? -4.508 5.125 5.585 1.00 98.44 102 SER A CA 1
ATOM 822 C C . SER A 1 102 ? -3.592 6.316 5.868 1.00 98.44 102 SER A C 1
ATOM 824 O O . SER A 1 102 ? -3.150 7.012 4.951 1.00 98.44 102 SER A O 1
ATOM 826 N N . ILE A 1 103 ? -3.309 6.574 7.143 1.00 98.06 103 ILE A N 1
ATOM 827 C CA . ILE A 1 103 ? -2.502 7.708 7.603 1.00 98.06 103 ILE A CA 1
ATOM 828 C C . ILE A 1 103 ? -1.445 7.260 8.618 1.00 98.06 103 ILE A C 1
ATOM 830 O O . ILE A 1 103 ? -1.673 6.363 9.427 1.00 98.06 103 ILE A O 1
ATOM 834 N N . ALA A 1 104 ? -0.284 7.913 8.603 1.00 95.81 104 ALA A N 1
ATOM 835 C CA . ALA A 1 104 ? 0.798 7.661 9.552 1.00 95.81 104 ALA A CA 1
ATOM 836 C C . ALA A 1 104 ? 1.450 8.970 10.010 1.00 95.81 104 ALA A C 1
ATOM 838 O O . ALA A 1 104 ? 1.972 9.736 9.197 1.00 95.81 104 ALA A O 1
ATOM 839 N N . SER A 1 105 ? 1.472 9.228 11.318 1.00 95.19 105 SER A N 1
ATOM 840 C CA . SER A 1 105 ? 2.249 10.329 11.892 1.00 95.19 105 SER A CA 1
ATOM 841 C C . SER A 1 105 ? 2.513 10.130 13.380 1.00 95.19 105 SER A C 1
ATOM 843 O O . SER A 1 105 ? 1.642 9.682 14.118 1.00 95.19 105 SER A O 1
ATOM 845 N N . HIS A 1 106 ? 3.694 10.552 13.835 1.00 93.12 106 HIS A N 1
ATOM 846 C CA . HIS A 1 106 ? 4.068 10.607 15.253 1.00 93.12 106 HIS A CA 1
ATOM 847 C C . HIS A 1 106 ? 3.479 11.842 15.978 1.00 93.12 106 HIS A C 1
ATOM 849 O O . HIS A 1 106 ? 3.824 12.145 17.121 1.00 93.12 106 HIS A O 1
ATOM 855 N N . ARG A 1 107 ? 2.622 12.633 15.323 1.00 95.06 107 ARG A N 1
ATOM 856 C CA . ARG A 1 107 ? 1.986 13.806 15.936 1.00 95.06 107 ARG A CA 1
ATOM 857 C C . ARG A 1 107 ? 0.481 13.722 15.781 1.00 95.06 107 ARG A C 1
ATOM 859 O O . ARG A 1 107 ? -0.031 13.643 14.668 1.00 95.06 107 ARG A O 1
ATOM 866 N N . LEU A 1 108 ? -0.229 13.858 16.898 1.00 96.69 108 LEU A N 1
ATOM 867 C CA . LEU A 1 108 ? -1.689 13.924 16.907 1.00 96.69 108 LEU A CA 1
ATOM 868 C C . LEU A 1 108 ? -2.219 15.063 16.019 1.00 96.69 108 LEU A C 1
ATOM 870 O O . LEU A 1 108 ? -3.184 14.876 15.286 1.00 96.69 108 LEU A O 1
ATOM 874 N N . SER A 1 109 ? -1.576 16.235 16.046 1.00 96.50 109 SER A N 1
ATOM 875 C CA . SER A 1 109 ? -1.964 17.377 15.205 1.00 96.50 109 SER A CA 1
ATOM 876 C C . SER A 1 109 ? -1.871 17.061 13.712 1.00 96.50 109 SER A C 1
ATOM 878 O O . SER A 1 109 ? -2.754 17.443 12.946 1.00 96.50 109 SER A O 1
ATOM 880 N N . SER A 1 110 ? -0.839 16.324 13.306 1.00 96.31 110 SER A N 1
ATOM 881 C CA . SER A 1 110 ? -0.652 15.870 11.932 1.00 96.31 110 SER A CA 1
ATOM 882 C C . SER A 1 110 ? -1.691 14.823 11.528 1.00 96.31 110 SER A C 1
ATOM 884 O O . SER A 1 110 ? -2.265 14.945 10.449 1.00 96.31 110 SER A O 1
ATOM 886 N N . LEU A 1 111 ? -2.008 13.854 12.401 1.00 96.88 111 LEU A N 1
ATOM 887 C CA . LEU A 1 111 ? -3.102 12.898 12.163 1.00 96.88 111 LEU A CA 1
ATOM 888 C C . LEU A 1 111 ? -4.443 13.618 11.974 1.00 96.88 111 LEU A C 1
ATOM 890 O O . LEU A 1 111 ? -5.135 13.373 10.988 1.00 96.88 111 LEU A O 1
ATOM 894 N N . LYS A 1 112 ? -4.779 14.564 12.863 1.00 97.31 112 LYS A N 1
ATOM 895 C CA . LYS A 1 112 ? -6.009 15.371 12.770 1.00 97.31 112 LYS A CA 1
ATOM 896 C C . LYS A 1 112 ? -6.058 16.202 11.487 1.00 97.31 112 LYS A C 1
ATOM 898 O O . LYS A 1 112 ? -7.108 16.291 10.859 1.00 97.31 112 LYS A O 1
ATOM 903 N N . MET A 1 113 ? -4.930 16.778 11.070 1.00 96.50 113 MET A N 1
ATOM 904 C CA . MET A 1 113 ? -4.834 17.549 9.828 1.00 96.50 113 MET A CA 1
ATOM 905 C C . MET A 1 113 ? -5.058 16.673 8.587 1.00 96.50 113 MET A C 1
ATOM 907 O O . MET A 1 113 ? -5.874 17.029 7.736 1.00 96.50 113 MET A O 1
ATOM 911 N N . LEU A 1 114 ? -4.399 15.512 8.504 1.00 96.62 114 LEU A N 1
ATOM 912 C CA . LEU A 1 114 ? -4.588 14.557 7.405 1.00 96.62 114 LEU A CA 1
ATOM 913 C C . LEU A 1 114 ? -6.033 14.041 7.359 1.00 96.62 114 LEU A C 1
ATOM 915 O O . LEU A 1 114 ? -6.654 14.034 6.297 1.00 96.62 114 LEU A O 1
ATOM 919 N N . ALA A 1 115 ? -6.588 13.678 8.517 1.00 97.25 115 ALA A N 1
ATOM 920 C CA . ALA A 1 115 ? -7.967 13.223 8.636 1.00 97.25 115 ALA A CA 1
ATOM 921 C C . ALA A 1 115 ? -8.964 14.303 8.195 1.00 97.25 115 ALA A C 1
ATOM 923 O O . ALA A 1 115 ? -9.863 14.020 7.407 1.00 97.25 115 ALA A O 1
ATOM 924 N N . GLY A 1 116 ? -8.765 15.554 8.622 1.00 96.81 116 GLY A N 1
ATOM 925 C CA . GLY A 1 116 ? -9.615 16.682 8.237 1.00 96.81 116 GLY A CA 1
ATOM 926 C C . GLY A 1 116 ? -9.659 16.918 6.725 1.00 96.81 116 GLY A C 1
ATOM 927 O O . GLY A 1 116 ? -10.725 17.187 6.180 1.00 96.81 116 GLY A O 1
ATOM 928 N N . ARG A 1 117 ? -8.535 16.745 6.018 1.00 95.62 117 ARG A N 1
ATOM 929 C CA . ARG A 1 117 ? -8.484 16.867 4.547 1.00 95.62 117 ARG A CA 1
ATOM 930 C C . ARG A 1 117 ? -9.259 15.768 3.809 1.00 95.62 117 ARG A C 1
ATOM 932 O O . ARG A 1 117 ? -9.795 15.998 2.718 1.00 95.62 117 ARG A O 1
ATOM 939 N N . LEU A 1 118 ? -9.302 14.573 4.395 1.00 96.81 118 LEU A N 1
ATOM 940 C CA . LEU A 1 118 ? -9.869 13.370 3.784 1.00 96.81 118 LEU A CA 1
ATOM 941 C C . LEU A 1 118 ? -11.297 13.055 4.260 1.00 96.81 118 LEU A C 1
ATOM 943 O O . LEU A 1 118 ? -11.971 12.270 3.601 1.00 96.81 118 LEU A O 1
ATOM 947 N N . ALA A 1 119 ? -11.787 13.677 5.337 1.00 95.75 119 ALA A N 1
ATOM 948 C CA . ALA A 1 119 ? -13.025 13.308 6.037 1.00 95.75 119 ALA A CA 1
ATOM 949 C C . ALA A 1 119 ? -14.271 13.184 5.138 1.00 95.75 119 ALA A C 1
ATOM 951 O O . ALA A 1 119 ? -15.014 12.207 5.246 1.00 95.75 119 ALA A O 1
ATOM 952 N N . ASP A 1 120 ? -14.472 14.123 4.210 1.00 95.06 120 ASP A N 1
ATOM 953 C CA . ASP A 1 120 ? -15.622 14.116 3.286 1.00 95.06 120 ASP A CA 1
ATOM 954 C C . ASP A 1 120 ? -15.429 13.154 2.098 1.00 95.06 120 ASP A C 1
ATOM 956 O O . ASP A 1 120 ? -16.350 12.851 1.329 1.00 95.06 120 ASP A O 1
ATOM 960 N N . LYS A 1 121 ? -14.211 12.638 1.932 1.00 95.88 121 LYS A N 1
ATOM 961 C CA . LYS A 1 121 ? -13.801 11.772 0.825 1.00 95.88 121 LYS A CA 1
ATOM 962 C C . LYS A 1 121 ? -13.778 10.294 1.209 1.00 95.88 121 LYS A C 1
ATOM 964 O O . LYS A 1 121 ? -13.770 9.474 0.301 1.00 95.88 121 LYS A O 1
ATOM 969 N N . VAL A 1 122 ? -13.851 9.949 2.496 1.00 97.62 122 VAL A N 1
ATOM 970 C CA . VAL A 1 122 ? -13.714 8.563 2.979 1.00 97.62 122 VAL A CA 1
ATOM 971 C C . VAL A 1 122 ? -14.793 8.151 3.991 1.00 97.62 122 VAL A C 1
ATOM 973 O O . VAL A 1 122 ? -15.518 8.974 4.562 1.00 97.62 122 VAL A O 1
ATOM 976 N N . ASP A 1 123 ? -14.919 6.844 4.194 1.00 97.88 123 ASP A N 1
ATOM 977 C CA . ASP A 1 123 ? -15.841 6.206 5.134 1.00 97.88 123 ASP A CA 1
ATOM 978 C C . ASP A 1 123 ? -15.186 5.902 6.490 1.00 97.88 123 ASP A C 1
ATOM 980 O O . ASP A 1 123 ? -15.897 5.784 7.484 1.00 97.88 123 ASP A O 1
ATOM 984 N N . GLY A 1 124 ? -13.854 5.825 6.552 1.00 98.25 124 GLY A N 1
ATOM 985 C CA . GLY A 1 124 ? -13.096 5.542 7.771 1.00 98.25 124 GLY A CA 1
ATOM 986 C C . GLY A 1 124 ? -11.617 5.898 7.652 1.00 98.25 124 GLY A C 1
ATOM 987 O O . GLY A 1 124 ? -11.139 6.280 6.580 1.00 98.25 124 GLY A O 1
ATOM 988 N N . PHE A 1 125 ? -10.894 5.745 8.758 1.00 98.69 125 PHE A N 1
ATOM 989 C CA . PHE A 1 125 ? -9.449 5.955 8.829 1.00 98.69 125 PHE A CA 1
ATOM 990 C C . PHE A 1 125 ? -8.739 4.684 9.282 1.00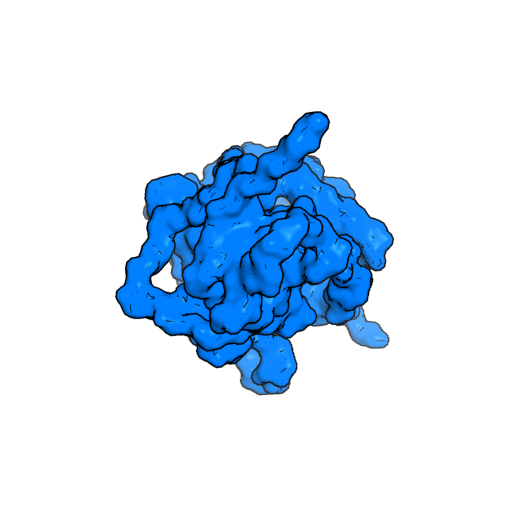 98.69 125 PHE A C 1
ATOM 992 O O . PHE A 1 125 ? -9.209 4.001 10.183 1.00 98.69 125 PHE A O 1
ATOM 999 N N . GLU A 1 126 ? -7.584 4.402 8.695 1.00 98.75 126 GLU A N 1
ATOM 1000 C CA . GLU A 1 126 ? -6.620 3.416 9.174 1.00 98.75 126 GLU A CA 1
ATOM 1001 C C . GLU A 1 126 ? -5.379 4.168 9.662 1.00 98.75 126 GLU A C 1
ATOM 1003 O O . GLU A 1 126 ? -4.812 4.969 8.921 1.00 98.75 126 GLU A O 1
ATOM 1008 N N . VAL A 1 127 ? -4.933 3.907 10.891 1.00 98.25 127 VAL A N 1
ATOM 1009 C CA . VAL A 1 127 ? -3.650 4.415 11.395 1.00 98.25 127 VAL A CA 1
ATOM 1010 C C . VAL A 1 127 ? -2.591 3.319 11.274 1.00 98.25 127 VAL A C 1
ATOM 1012 O O . VAL A 1 127 ? -2.708 2.271 11.909 1.00 98.25 127 VAL A O 1
ATOM 1015 N N . ASP A 1 128 ? -1.551 3.558 10.471 1.00 97.56 128 ASP A N 1
ATOM 1016 C CA . ASP A 1 128 ? -0.427 2.630 10.276 1.00 97.56 128 ASP A CA 1
ATOM 1017 C C . ASP A 1 128 ? 0.587 2.768 11.420 1.00 97.56 128 ASP A C 1
ATOM 1019 O O . ASP A 1 128 ? 1.417 3.685 11.439 1.00 97.56 128 ASP A O 1
ATOM 1023 N N . LEU A 1 129 ? 0.516 1.857 12.397 1.00 96.19 129 LEU A N 1
ATOM 1024 C CA . LEU A 1 129 ? 1.398 1.892 13.565 1.00 96.19 129 LEU A CA 1
ATOM 1025 C C . LEU A 1 129 ? 2.826 1.480 13.251 1.00 96.19 129 LEU A C 1
ATOM 1027 O O . LEU A 1 129 ? 3.745 1.908 13.949 1.00 96.19 129 LEU A O 1
ATOM 1031 N N . GLY A 1 130 ? 3.028 0.679 12.209 1.00 94.62 130 GLY A N 1
ATOM 1032 C CA . GLY A 1 130 ? 4.361 0.331 11.765 1.00 94.62 130 GLY A CA 1
ATOM 1033 C C . GLY A 1 130 ? 5.119 1.576 11.298 1.00 94.62 130 GLY A C 1
ATOM 1034 O O . GLY A 1 130 ? 6.227 1.856 11.763 1.00 94.62 130 GLY A O 1
ATOM 1035 N N . LEU A 1 131 ? 4.518 2.348 10.392 1.00 94.62 131 LEU A N 1
ATOM 1036 C CA . LEU A 1 131 ? 5.118 3.594 9.922 1.00 94.62 131 LEU A CA 1
ATOM 1037 C C . LEU A 1 131 ? 5.186 4.629 11.042 1.00 94.62 131 LEU A C 1
ATOM 1039 O O . LEU A 1 131 ? 6.204 5.306 11.164 1.00 94.62 131 LEU A O 1
ATOM 1043 N N . LEU A 1 132 ? 4.173 4.715 11.910 1.00 94.81 132 LEU A N 1
ATOM 1044 C CA . LEU A 1 132 ? 4.216 5.581 13.092 1.00 94.81 132 LEU A CA 1
ATOM 1045 C C . LEU A 1 132 ? 5.434 5.265 13.978 1.00 94.81 132 LEU A C 1
ATOM 1047 O O . LEU A 1 132 ? 6.140 6.190 14.379 1.00 94.81 132 LEU A O 1
ATOM 1051 N N . TYR A 1 133 ? 5.730 3.984 14.229 1.00 94.12 133 TYR A N 1
ATOM 1052 C CA . TYR A 1 133 ? 6.897 3.546 15.003 1.00 94.12 133 TYR A CA 1
ATOM 1053 C C . TYR A 1 133 ? 8.217 4.029 14.399 1.00 94.12 133 TYR A C 1
ATOM 1055 O O . TYR A 1 133 ? 9.054 4.596 15.111 1.00 94.12 133 TYR A O 1
ATOM 1063 N N . LEU A 1 134 ? 8.384 3.862 13.084 1.00 92.69 134 LEU A N 1
ATOM 1064 C CA . LEU A 1 134 ? 9.574 4.332 12.375 1.00 92.69 134 LEU A CA 1
ATOM 1065 C C . LEU A 1 134 ? 9.671 5.866 12.384 1.00 92.69 134 LEU A C 1
ATOM 1067 O O . LEU A 1 134 ? 10.729 6.412 12.691 1.00 92.69 134 LEU A O 1
ATOM 1071 N N . LEU A 1 135 ? 8.562 6.569 12.135 1.00 91.81 135 LEU A N 1
ATOM 1072 C CA . LEU A 1 135 ? 8.483 8.036 12.162 1.00 91.81 135 LEU A CA 1
ATOM 1073 C C . LEU A 1 135 ? 8.750 8.620 13.557 1.00 91.81 135 LEU A C 1
ATOM 1075 O O . LEU A 1 135 ? 9.231 9.746 13.671 1.00 91.81 135 LEU A O 1
ATOM 1079 N N . ALA A 1 136 ? 8.458 7.861 14.614 1.00 90.50 136 ALA A N 1
ATOM 1080 C CA . ALA A 1 136 ? 8.772 8.200 15.999 1.00 90.50 136 ALA A CA 1
ATOM 1081 C C . ALA A 1 136 ? 10.218 7.838 16.405 1.00 90.50 136 ALA A C 1
ATOM 1083 O O . ALA A 1 136 ? 10.581 8.000 17.572 1.00 90.50 136 ALA A O 1
ATOM 1084 N N . GLY A 1 137 ? 11.042 7.335 15.476 1.00 88.38 137 GLY A N 1
ATOM 1085 C CA . GLY A 1 137 ? 12.445 6.994 15.716 1.00 88.38 137 GLY A CA 1
ATOM 1086 C C . GLY A 1 137 ? 12.652 5.708 16.519 1.00 88.38 137 GLY A C 1
ATOM 1087 O O . GLY A 1 137 ? 13.629 5.604 17.258 1.00 88.38 137 GLY A O 1
ATOM 1088 N N . GLY A 1 138 ? 11.732 4.743 16.429 1.00 84.25 138 GLY A N 1
ATOM 1089 C CA . GLY A 1 138 ? 11.879 3.445 17.094 1.00 84.25 138 GLY A CA 1
ATOM 1090 C C . GLY A 1 138 ? 11.788 3.511 18.626 1.00 84.25 138 GLY A C 1
ATOM 1091 O O . GLY A 1 138 ? 12.496 2.802 19.343 1.00 84.25 138 GLY A O 1
ATOM 1092 N N . ARG A 1 139 ? 10.944 4.410 19.142 1.00 80.06 139 ARG A N 1
ATOM 1093 C CA . ARG A 1 139 ? 10.854 4.787 20.562 1.00 80.06 139 ARG A CA 1
ATOM 1094 C C . ARG A 1 139 ? 10.625 3.591 21.510 1.00 80.06 139 ARG A C 1
ATOM 1096 O O . ARG A 1 139 ? 9.760 2.751 21.276 1.00 80.06 139 ARG A O 1
ATOM 1103 N N . ARG A 1 140 ? 11.329 3.561 22.654 1.00 82.50 140 ARG A N 1
ATOM 1104 C CA . ARG A 1 140 ? 11.011 2.653 23.782 1.00 82.50 140 ARG A CA 1
ATOM 1105 C C . ARG A 1 140 ? 9.672 3.032 24.425 1.00 82.50 140 ARG A C 1
ATOM 1107 O O . ARG A 1 140 ? 9.424 4.213 24.648 1.00 82.50 140 ARG A O 1
ATOM 1114 N N . GLY A 1 141 ? 8.847 2.043 24.770 1.00 87.81 141 GLY A N 1
ATOM 1115 C CA . GLY A 1 141 ? 7.495 2.292 25.295 1.00 87.81 141 GLY A CA 1
ATOM 1116 C C . GLY A 1 141 ? 6.518 2.771 24.217 1.00 87.81 141 GLY A C 1
ATOM 1117 O O . GLY A 1 141 ? 5.621 3.559 24.502 1.00 87.81 141 GLY A O 1
ATOM 1118 N N . PHE A 1 142 ? 6.727 2.332 22.972 1.00 91.88 142 PHE A N 1
ATOM 1119 C CA . PHE A 1 142 ? 5.895 2.705 21.834 1.00 91.88 142 PHE A CA 1
ATOM 1120 C C . PHE A 1 142 ? 4.415 2.366 22.028 1.00 91.88 142 PHE A C 1
ATOM 1122 O O . PHE A 1 142 ? 3.585 3.187 21.669 1.00 91.88 142 PHE A O 1
ATOM 1129 N N . GLU A 1 143 ? 4.095 1.209 22.616 1.00 92.81 143 GLU A N 1
ATOM 1130 C CA . GLU A 1 143 ? 2.711 0.767 22.839 1.00 92.81 143 GLU A CA 1
ATOM 1131 C C . GLU A 1 143 ? 1.904 1.822 23.611 1.00 92.81 143 GLU A C 1
ATOM 1133 O O . GLU A 1 143 ? 0.920 2.329 23.088 1.00 92.81 143 GLU A O 1
ATOM 1138 N N . ALA A 1 144 ? 2.370 2.241 24.794 1.00 93.31 144 ALA A N 1
ATOM 1139 C CA . ALA A 1 144 ? 1.690 3.260 25.604 1.00 93.31 144 ALA A CA 1
ATOM 1140 C C . ALA A 1 144 ? 1.529 4.589 24.849 1.00 93.31 144 ALA A C 1
ATOM 1142 O O . ALA A 1 144 ? 0.452 5.167 24.803 1.00 93.31 144 ALA A O 1
ATOM 1143 N N . TYR A 1 145 ? 2.592 5.031 24.177 1.00 94.12 145 TYR A N 1
ATOM 1144 C CA . TYR A 1 145 ? 2.555 6.247 23.372 1.00 94.12 145 TYR A CA 1
ATOM 1145 C C . TYR A 1 145 ? 1.569 6.162 22.190 1.00 94.12 145 TYR A C 1
ATOM 1147 O O . TYR A 1 145 ? 0.909 7.149 21.866 1.00 94.12 145 TYR A O 1
ATOM 1155 N N . ALA A 1 146 ? 1.469 5.002 21.539 1.00 95.38 146 ALA A N 1
ATOM 1156 C CA . ALA A 1 146 ? 0.517 4.770 20.463 1.00 95.38 146 ALA A CA 1
ATOM 1157 C C . ALA A 1 146 ? -0.922 4.768 20.993 1.00 95.38 146 ALA A C 1
ATOM 1159 O O . ALA A 1 146 ? -1.781 5.363 20.348 1.00 95.38 146 ALA A O 1
ATOM 1160 N N . ILE A 1 147 ? -1.173 4.166 22.165 1.00 96.56 147 ILE A N 1
ATOM 1161 C CA . ILE A 1 147 ? -2.480 4.209 22.836 1.00 96.56 147 ILE A CA 1
ATOM 1162 C C . ILE A 1 147 ? -2.899 5.655 23.111 1.00 96.56 147 ILE A C 1
ATOM 1164 O O . ILE A 1 147 ? -3.971 6.039 22.657 1.00 96.56 147 ILE A O 1
ATOM 1168 N N . ASP A 1 148 ? -2.044 6.468 23.740 1.00 96.56 148 ASP A N 1
ATOM 1169 C CA . ASP A 1 148 ? -2.368 7.866 24.071 1.00 96.56 148 ASP A CA 1
ATOM 1170 C C . ASP A 1 148 ? -2.753 8.678 22.819 1.00 96.56 148 ASP A C 1
ATOM 1172 O O . ASP A 1 148 ? -3.733 9.424 22.803 1.00 96.56 148 ASP A O 1
ATOM 1176 N N . ILE A 1 149 ? -1.989 8.528 21.729 1.00 96.81 149 ILE A N 1
ATOM 1177 C CA . ILE A 1 149 ? -2.283 9.222 20.467 1.00 96.81 149 ILE A CA 1
ATOM 1178 C C . ILE A 1 149 ? -3.582 8.716 19.842 1.00 96.81 149 ILE A C 1
ATOM 1180 O O . ILE A 1 149 ? -4.363 9.522 19.330 1.00 96.81 149 ILE A O 1
ATOM 1184 N N . LEU A 1 150 ? -3.791 7.399 19.822 1.00 97.88 150 LEU A N 1
ATOM 1185 C CA . LEU A 1 150 ? -4.971 6.798 19.215 1.00 97.88 150 LEU A CA 1
ATOM 1186 C C . LEU A 1 150 ? -6.237 7.148 19.992 1.00 97.88 150 LEU A C 1
ATOM 1188 O O . LEU A 1 150 ? -7.226 7.492 19.358 1.00 97.88 150 LEU A O 1
ATOM 1192 N N . GLU A 1 151 ? -6.208 7.118 21.323 1.00 98.25 151 GLU A N 1
ATOM 1193 C CA . GLU A 1 151 ? -7.346 7.477 22.174 1.00 98.25 151 GLU A CA 1
ATOM 1194 C C . GLU A 1 151 ? -7.818 8.905 21.877 1.00 98.25 151 GLU A C 1
ATOM 1196 O O . GLU A 1 151 ? -8.992 9.138 21.587 1.00 98.25 151 GLU A O 1
ATOM 1201 N N . GLU A 1 152 ? -6.881 9.852 21.821 1.00 97.94 152 GLU A N 1
ATOM 1202 C CA . GLU A 1 152 ? -7.161 11.254 21.500 1.00 97.94 152 GLU A CA 1
ATOM 1203 C C . GLU A 1 152 ? -7.577 11.491 20.039 1.00 97.94 152 GLU A C 1
ATOM 1205 O O . GLU A 1 152 ? -8.261 12.468 19.700 1.00 97.94 152 GLU A O 1
ATOM 1210 N N . PHE A 1 153 ? -7.131 10.631 19.125 1.00 98.25 153 PHE A N 1
ATOM 1211 C CA . PHE A 1 153 ? -7.554 10.685 17.732 1.00 98.25 153 PHE A CA 1
ATOM 1212 C C . PHE A 1 153 ? -8.972 10.127 17.567 1.00 98.25 153 PHE A C 1
ATOM 1214 O O . PHE A 1 153 ? -9.807 10.771 16.933 1.00 98.25 153 PHE A O 1
ATOM 1221 N N . ILE A 1 154 ? -9.270 8.989 18.196 1.00 97.81 154 ILE A N 1
ATOM 1222 C CA . ILE A 1 154 ? -10.588 8.347 18.198 1.00 97.81 154 ILE A CA 1
ATOM 1223 C C . ILE A 1 154 ? -11.625 9.268 18.840 1.00 97.81 154 ILE A C 1
ATOM 1225 O O . ILE A 1 154 ? -12.677 9.489 18.244 1.00 97.81 154 ILE A O 1
ATOM 1229 N N . SER A 1 155 ? -11.309 9.877 19.988 1.00 96.62 155 SER A N 1
ATOM 1230 C CA . SER A 1 155 ? -12.221 10.774 20.718 1.00 96.62 155 SER A CA 1
ATOM 1231 C C . SER A 1 155 ? -12.679 11.989 19.901 1.00 96.62 155 SER A C 1
ATOM 1233 O O . SER A 1 155 ? -13.726 12.572 20.182 1.00 96.62 155 SER A O 1
ATOM 1235 N N . SER A 1 156 ? -11.908 12.370 18.879 1.00 94.38 156 SER A N 1
ATOM 1236 C CA . SER A 1 156 ? -12.186 13.520 18.015 1.00 94.38 156 SER A CA 1
ATOM 1237 C C . SER A 1 156 ? -12.549 13.155 16.574 1.00 94.38 156 SER A C 1
ATOM 1239 O O . SER A 1 156 ? -12.901 14.044 15.796 1.00 94.38 156 SER A O 1
ATOM 1241 N N . SER A 1 157 ? -12.494 11.872 16.205 1.00 94.50 157 SER A N 1
ATOM 1242 C CA . SER A 1 157 ? -12.864 11.398 14.873 1.00 94.50 157 SER A CA 1
ATOM 1243 C C . SER A 1 157 ? -14.373 11.178 14.776 1.00 94.50 157 SER A C 1
ATOM 1245 O O . SER A 1 157 ? -14.969 10.462 15.574 1.00 94.50 157 SER A O 1
ATOM 1247 N N . SER A 1 158 ? -15.001 11.735 13.740 1.00 92.06 158 SER A N 1
ATOM 1248 C CA . SER A 1 158 ? -16.409 11.462 13.407 1.00 92.06 158 SER A CA 1
ATOM 1249 C C . SER A 1 158 ? -16.607 10.176 12.592 1.00 92.06 158 SER A C 1
ATOM 1251 O O . SER A 1 158 ? -17.735 9.827 12.240 1.00 92.06 158 SER A O 1
ATOM 1253 N N . LYS A 1 159 ? -15.514 9.487 12.252 1.00 96.88 159 LYS A N 1
ATOM 1254 C CA . LYS A 1 159 ? -15.474 8.294 11.399 1.00 96.88 159 LYS A CA 1
ATOM 1255 C C . LYS A 1 159 ? -14.844 7.119 12.156 1.00 96.88 159 LYS A C 1
ATOM 1257 O O . LYS A 1 159 ? -13.997 7.363 13.020 1.00 96.88 159 LYS A O 1
ATOM 1262 N N . PRO A 1 160 ? -15.196 5.864 11.816 1.00 97.62 160 PRO A N 1
ATOM 1263 C CA . PRO A 1 160 ? -14.550 4.687 12.388 1.00 97.62 160 PRO A CA 1
ATOM 1264 C C . PRO A 1 160 ? -13.035 4.734 12.166 1.00 97.62 160 PRO A C 1
ATOM 1266 O O . PRO A 1 160 ? -12.565 5.040 11.066 1.00 97.62 160 PRO A O 1
ATOM 1269 N N . VAL A 1 161 ? -12.286 4.435 13.227 1.00 98.44 161 VAL A N 1
ATOM 1270 C CA . VAL A 1 161 ? -10.823 4.369 13.212 1.00 98.44 161 VAL A CA 1
ATOM 1271 C C . VAL A 1 161 ? -10.397 2.915 13.354 1.00 98.44 161 VAL A C 1
ATOM 1273 O O . VAL A 1 161 ? -10.849 2.196 14.248 1.00 98.44 161 VAL A O 1
ATOM 1276 N N . MET A 1 162 ? -9.533 2.492 12.449 1.00 98.44 162 MET A N 1
ATOM 1277 C CA . MET A 1 162 ? -8.916 1.179 12.375 1.00 98.44 162 MET A CA 1
ATOM 1278 C C . MET A 1 162 ? -7.423 1.333 12.620 1.00 98.44 162 MET A C 1
ATOM 1280 O O . MET A 1 162 ? -6.849 2.411 12.434 1.00 98.44 162 MET A O 1
ATOM 1284 N N . VAL A 1 163 ? -6.783 0.242 13.013 1.00 97.75 163 VAL A N 1
ATOM 1285 C CA . VAL A 1 163 ? -5.356 0.240 13.320 1.00 97.75 163 VAL A CA 1
ATOM 1286 C C . VAL A 1 163 ? -4.669 -0.834 12.497 1.00 97.75 163 VAL A C 1
ATOM 1288 O O . VAL A 1 163 ? -5.048 -2.002 12.578 1.00 97.75 163 VAL A O 1
ATOM 1291 N N . LYS A 1 164 ? -3.650 -0.440 11.725 1.00 98.00 164 LYS A N 1
ATOM 1292 C CA . LYS A 1 164 ? -2.809 -1.370 10.974 1.00 98.00 164 LYS A CA 1
ATOM 1293 C C . LYS A 1 164 ? -1.560 -1.730 11.766 1.00 98.00 164 LYS A C 1
ATOM 1295 O O . LYS A 1 164 ? -0.823 -0.858 12.233 1.00 98.00 164 LYS A O 1
ATOM 1300 N N . LEU A 1 165 ? -1.357 -3.032 11.923 1.00 95.56 165 LEU A N 1
ATOM 1301 C CA . LEU A 1 165 ? -0.287 -3.654 12.685 1.00 95.56 165 LEU A CA 1
ATOM 1302 C C . LEU A 1 165 ? 0.695 -4.344 11.739 1.00 95.56 165 LEU A C 1
ATOM 1304 O O . LEU A 1 165 ? 0.291 -5.055 10.820 1.00 95.56 165 LEU A O 1
ATOM 1308 N N . ASN A 1 166 ? 1.986 -4.167 12.009 1.00 93.62 166 ASN A N 1
ATOM 1309 C CA . ASN A 1 166 ? 3.091 -4.734 11.239 1.00 93.62 166 ASN A CA 1
ATOM 1310 C C . ASN A 1 166 ? 4.072 -5.447 12.178 1.00 93.62 166 ASN A C 1
ATOM 1312 O O . ASN A 1 166 ? 4.154 -5.083 13.354 1.00 93.62 166 ASN A O 1
ATOM 1316 N N . PRO A 1 167 ? 4.906 -6.372 11.670 1.00 92.19 167 PRO A N 1
ATOM 1317 C CA . PRO A 1 167 ? 5.840 -7.133 12.496 1.00 92.19 167 PRO A CA 1
ATOM 1318 C C . PRO A 1 167 ? 6.895 -6.320 13.250 1.00 92.19 167 PRO A C 1
ATOM 1320 O O . PRO A 1 167 ? 7.510 -6.837 14.177 1.00 92.19 167 PRO A O 1
ATOM 1323 N N . ILE A 1 168 ? 7.149 -5.074 12.836 1.00 87.19 168 ILE A N 1
ATOM 1324 C CA . ILE A 1 168 ? 8.136 -4.212 13.495 1.00 87.19 168 ILE A CA 1
ATOM 1325 C C . ILE A 1 168 ? 7.616 -3.604 14.802 1.00 87.19 168 ILE A C 1
ATOM 1327 O O . ILE A 1 168 ? 8.408 -3.255 15.677 1.00 87.19 168 ILE A O 1
ATOM 1331 N N . ALA A 1 169 ? 6.297 -3.446 14.932 1.00 74.00 169 ALA A N 1
ATOM 1332 C CA . ALA A 1 169 ? 5.714 -2.903 16.144 1.00 74.00 169 ALA A CA 1
ATOM 1333 C C . ALA A 1 169 ? 5.659 -4.027 17.194 1.00 74.00 169 ALA A C 1
ATOM 1335 O O . ALA A 1 169 ? 5.210 -5.130 16.871 1.00 74.00 169 ALA A O 1
ATOM 1336 N N . PRO A 1 170 ? 6.120 -3.797 18.437 1.00 67.06 170 PRO A N 1
ATOM 1337 C CA . PRO A 1 170 ? 5.944 -4.768 19.509 1.00 67.06 170 PRO A CA 1
ATOM 1338 C C . PRO A 1 170 ? 4.448 -5.026 19.708 1.00 67.06 170 PRO A C 1
ATOM 1340 O O . PRO A 1 170 ? 3.657 -4.086 19.762 1.00 67.06 170 PRO A O 1
ATOM 1343 N N . LEU A 1 171 ? 4.071 -6.305 19.749 1.00 77.12 171 LEU A N 1
ATOM 1344 C CA . LEU A 1 171 ? 2.677 -6.726 19.801 1.00 77.12 171 LEU A CA 1
ATOM 1345 C C . LEU A 1 171 ? 2.473 -7.739 20.917 1.00 77.12 171 LEU A C 1
ATOM 1347 O O . LEU A 1 171 ? 3.009 -8.849 20.897 1.00 77.12 171 LEU A O 1
ATOM 1351 N N . SER A 1 172 ? 1.658 -7.343 21.886 1.00 85.06 172 SER A N 1
ATOM 1352 C CA . SER A 1 172 ? 1.206 -8.179 22.987 1.00 85.06 172 SER A CA 1
ATOM 1353 C C . SER A 1 172 ? -0.319 -8.313 22.970 1.00 85.06 172 SER A C 1
ATOM 1355 O O . SER A 1 172 ? -1.038 -7.463 22.443 1.00 85.06 172 SER A O 1
ATOM 1357 N N . GLN A 1 173 ? -0.844 -9.381 23.577 1.00 87.50 173 GLN A N 1
ATOM 1358 C CA . GLN A 1 173 ? -2.293 -9.496 23.791 1.00 87.50 173 GLN A CA 1
ATOM 1359 C C . GLN A 1 173 ? -2.835 -8.336 24.634 1.00 87.50 173 GLN A C 1
ATOM 1361 O O . GLN A 1 173 ? -3.968 -7.914 24.435 1.00 87.50 173 GLN A O 1
ATOM 1366 N N . GLU A 1 174 ? -2.028 -7.820 25.563 1.00 90.38 174 GLU A N 1
ATOM 1367 C CA . GLU A 1 174 ? -2.397 -6.663 26.374 1.00 90.38 174 GLU A CA 1
ATOM 1368 C C . GLU A 1 174 ? -2.561 -5.410 25.513 1.00 90.38 174 GLU A C 1
ATOM 1370 O O . GLU A 1 174 ? -3.576 -4.731 25.621 1.00 90.38 174 GLU A O 1
ATOM 1375 N N . PHE A 1 175 ? -1.641 -5.164 24.581 1.00 92.06 175 PHE A N 1
ATOM 1376 C CA . PHE A 1 175 ? -1.765 -4.050 23.646 1.00 92.06 175 PHE A CA 1
ATOM 1377 C C . PHE A 1 175 ? -3.041 -4.144 22.794 1.00 92.06 175 PHE A C 1
ATOM 1379 O O . PHE A 1 175 ? -3.754 -3.158 22.641 1.00 92.06 175 PHE A O 1
ATOM 1386 N N . ILE A 1 176 ? -3.411 -5.341 22.321 1.00 92.44 176 ILE A N 1
ATOM 1387 C CA . ILE A 1 176 ? -4.681 -5.552 21.600 1.00 92.44 176 ILE A CA 1
ATOM 1388 C C . ILE A 1 176 ? -5.897 -5.235 22.488 1.00 92.44 176 ILE A C 1
ATOM 1390 O O . ILE A 1 176 ? -6.855 -4.614 22.022 1.00 92.44 176 ILE A O 1
ATOM 1394 N N . ARG A 1 177 ? -5.875 -5.620 23.773 1.00 92.38 177 ARG A N 1
ATOM 1395 C CA . ARG A 1 177 ? -6.950 -5.265 24.720 1.00 92.38 177 ARG A CA 1
ATOM 1396 C C . ARG A 1 177 ? -7.034 -3.757 24.945 1.00 92.38 177 ARG A C 1
ATOM 1398 O O . ARG A 1 177 ? -8.141 -3.232 24.996 1.00 92.38 177 ARG A O 1
ATOM 1405 N N . GLN A 1 178 ? -5.897 -3.073 25.042 1.00 94.81 178 GLN A N 1
ATOM 1406 C CA . GLN A 1 178 ? -5.847 -1.617 25.195 1.00 94.81 178 GLN A CA 1
ATOM 1407 C C . GLN A 1 178 ? -6.393 -0.900 23.958 1.00 94.81 178 GLN A C 1
ATOM 1409 O O . GLN A 1 178 ? -7.209 0.011 24.082 1.00 94.81 178 GLN A O 1
ATOM 1414 N N . LEU A 1 179 ? -6.030 -1.366 22.758 1.00 94.94 179 LEU A N 1
ATOM 1415 C CA . LEU A 1 179 ? -6.611 -0.872 21.510 1.00 94.94 179 LEU A CA 1
ATOM 1416 C C . LEU A 1 179 ? -8.139 -1.029 21.515 1.00 94.94 179 LEU A C 1
ATOM 1418 O O . LEU A 1 179 ? -8.864 -0.091 21.184 1.00 94.94 179 LEU A O 1
ATOM 1422 N N . LYS A 1 180 ? -8.647 -2.186 21.956 1.00 94.31 180 LYS A N 1
ATOM 1423 C CA . LYS A 1 180 ? -10.091 -2.398 22.115 1.00 94.31 180 LYS A CA 1
ATOM 1424 C C . LYS A 1 180 ? -10.717 -1.388 23.078 1.00 94.31 180 LYS A C 1
ATOM 1426 O O . LYS A 1 180 ? -11.763 -0.827 22.762 1.00 94.31 180 LYS A O 1
ATOM 1431 N N . SER A 1 181 ? -10.110 -1.163 24.247 1.00 95.94 181 SER A N 1
ATOM 1432 C CA . SER A 1 181 ? -10.690 -0.292 25.278 1.00 95.94 181 SER A CA 1
ATOM 1433 C C . SER A 1 181 ? -10.805 1.166 24.845 1.00 95.94 181 SER A C 1
ATOM 1435 O O . SER A 1 181 ? -11.752 1.828 25.255 1.00 95.94 181 SER A O 1
ATOM 1437 N N . ILE A 1 182 ? -9.899 1.643 23.985 1.00 96.88 182 ILE A N 1
ATOM 1438 C CA . ILE A 1 182 ? -9.959 3.008 23.439 1.00 96.88 182 ILE A CA 1
ATOM 1439 C C . ILE A 1 182 ? -10.922 3.143 22.248 1.00 96.88 182 ILE A C 1
ATOM 1441 O O . ILE A 1 182 ? -11.075 4.232 21.706 1.00 96.88 182 ILE A O 1
ATOM 1445 N N . GLY A 1 183 ? -11.585 2.057 21.834 1.00 95.81 183 GLY A N 1
ATOM 1446 C CA . GLY A 1 183 ? -12.661 2.101 20.844 1.00 95.81 183 GLY A CA 1
ATOM 1447 C C . GLY A 1 183 ? -12.221 1.991 19.384 1.00 95.81 183 GLY A C 1
ATOM 1448 O O . GLY A 1 183 ? -12.910 2.524 18.511 1.00 95.81 183 GLY A O 1
ATOM 1449 N N . ILE A 1 184 ? -11.112 1.300 19.080 1.00 96.75 184 ILE A N 1
ATOM 1450 C CA . ILE A 1 184 ? -10.819 0.955 17.678 1.00 96.75 184 ILE A CA 1
ATOM 1451 C C . ILE A 1 184 ? -11.940 0.080 17.102 1.00 96.75 184 ILE A C 1
ATOM 1453 O O . ILE A 1 184 ? -12.533 -0.748 17.793 1.00 96.75 184 ILE A O 1
ATOM 1457 N N . THR A 1 185 ? -12.216 0.242 15.812 1.00 97.06 185 THR A N 1
ATOM 1458 C CA . THR A 1 185 ? -13.330 -0.447 15.136 1.00 97.06 185 THR A CA 1
ATOM 1459 C C . THR A 1 185 ? -12.913 -1.718 14.406 1.00 97.06 185 THR A C 1
ATOM 1461 O O . THR A 1 185 ? -13.750 -2.592 14.186 1.00 97.06 185 THR A O 1
ATOM 1464 N N . ALA A 1 186 ? -11.634 -1.828 14.041 1.00 97.56 186 ALA A N 1
ATOM 1465 C CA . ALA A 1 186 ? -11.047 -3.024 13.454 1.00 97.56 186 ALA A CA 1
ATOM 1466 C C . ALA A 1 186 ? -9.514 -3.015 13.548 1.00 97.56 186 ALA A C 1
ATOM 1468 O O . ALA A 1 186 ? -8.885 -1.957 13.677 1.00 97.56 186 ALA A O 1
ATOM 1469 N N . LEU A 1 187 ? -8.930 -4.205 13.422 1.00 97.25 187 LEU A N 1
ATOM 1470 C CA . LEU A 1 187 ? -7.497 -4.432 13.264 1.00 97.25 187 LEU A CA 1
ATOM 1471 C C . LEU A 1 187 ? -7.188 -4.832 11.821 1.00 97.25 187 LEU A C 1
ATOM 1473 O O . LEU A 1 187 ? -7.852 -5.697 11.259 1.00 97.25 187 LEU A O 1
ATOM 1477 N N . VAL A 1 188 ? -6.150 -4.243 11.240 1.00 97.88 188 VAL A N 1
ATOM 1478 C CA . VAL A 1 188 ? -5.612 -4.634 9.935 1.00 97.88 188 VAL A CA 1
ATOM 1479 C C . VAL A 1 188 ? -4.225 -5.220 10.151 1.00 97.88 188 VAL A C 1
ATOM 1481 O O . VAL A 1 188 ? -3.326 -4.548 10.645 1.00 97.88 188 VAL A O 1
ATOM 1484 N N . PHE A 1 189 ? -4.031 -6.483 9.805 1.00 97.00 189 PHE A N 1
ATOM 1485 C CA . PHE A 1 189 ? -2.762 -7.172 9.978 1.00 97.00 189 PHE A CA 1
ATOM 1486 C C . PHE A 1 189 ? -1.987 -7.186 8.667 1.00 97.00 189 PHE A C 1
ATOM 1488 O O . PHE A 1 189 ? -2.406 -7.797 7.687 1.00 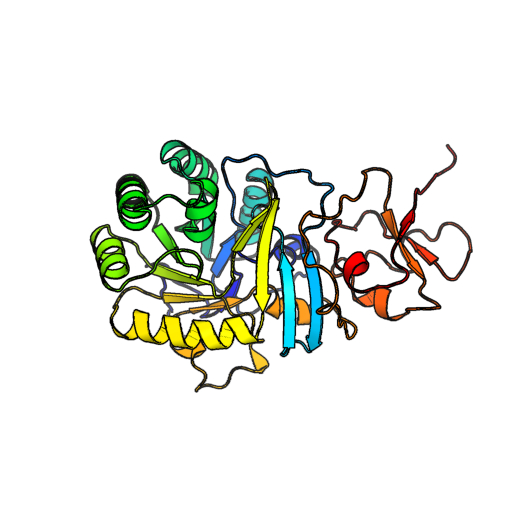97.00 189 PHE A O 1
ATOM 1495 N N . SER A 1 190 ? -0.833 -6.531 8.668 1.00 96.75 190 SER A N 1
ATOM 1496 C CA . SER A 1 190 ? 0.122 -6.555 7.570 1.00 96.75 190 SER A CA 1
ATOM 1497 C C . SER A 1 190 ? 1.238 -7.557 7.888 1.00 96.75 190 SER A C 1
ATOM 1499 O O . SER A 1 190 ? 1.806 -7.514 8.985 1.00 96.75 190 SER A O 1
ATOM 1501 N N . PRO A 1 191 ? 1.595 -8.467 6.969 1.00 96.12 191 PRO A N 1
ATOM 1502 C CA . PRO A 1 191 ? 2.769 -9.320 7.123 1.00 96.12 191 PRO A CA 1
ATOM 1503 C C . PRO A 1 191 ? 4.065 -8.589 6.758 1.00 96.12 191 PRO A C 1
ATOM 1505 O O . PRO A 1 191 ? 5.154 -9.138 6.934 1.00 96.12 191 PRO A O 1
ATOM 1508 N N . HIS A 1 192 ? 3.967 -7.365 6.235 1.00 96.50 192 HIS A N 1
ATOM 1509 C CA . HIS A 1 192 ? 5.102 -6.679 5.650 1.00 96.50 192 HIS A CA 1
ATOM 1510 C C . HIS A 1 192 ? 6.027 -6.118 6.716 1.00 96.50 192 HIS A C 1
ATOM 1512 O O . HIS A 1 192 ? 5.652 -5.258 7.523 1.00 96.50 192 HIS A O 1
ATOM 1518 N N . VAL A 1 193 ? 7.278 -6.564 6.661 1.00 93.75 193 VAL A N 1
ATOM 1519 C CA . VAL A 1 193 ? 8.370 -5.945 7.403 1.00 93.75 193 VAL A CA 1
ATOM 1520 C C . VAL A 1 193 ? 8.668 -4.601 6.755 1.00 93.75 193 VAL A C 1
ATOM 1522 O O . VAL A 1 193 ? 8.886 -4.506 5.549 1.00 93.75 193 VAL A O 1
ATOM 1525 N N . ILE A 1 194 ? 8.688 -3.556 7.568 1.00 93.88 194 ILE A N 1
ATOM 1526 C CA . ILE A 1 194 ? 9.059 -2.206 7.154 1.00 93.88 194 ILE A CA 1
ATOM 1527 C C . ILE A 1 194 ? 10.335 -1.799 7.874 1.00 93.88 194 ILE A C 1
ATOM 1529 O O . ILE A 1 194 ? 10.551 -2.176 9.024 1.00 93.88 194 ILE A O 1
ATOM 1533 N N . TYR A 1 195 ? 11.182 -1.031 7.208 1.00 92.56 195 TYR A N 1
ATOM 1534 C CA . TYR A 1 195 ? 12.416 -0.522 7.793 1.00 92.56 195 TYR A CA 1
ATOM 1535 C C . TYR A 1 195 ? 12.805 0.814 7.164 1.00 92.56 195 TYR A C 1
ATOM 1537 O O . TYR A 1 195 ? 12.255 1.221 6.138 1.00 92.56 195 TYR A O 1
ATOM 1545 N N . SER A 1 196 ? 13.759 1.498 7.791 1.00 91.50 196 SER A N 1
ATOM 1546 C CA . SER A 1 196 ? 14.307 2.761 7.301 1.00 91.50 196 SER A CA 1
ATOM 1547 C C . SER A 1 196 ? 15.830 2.723 7.245 1.00 91.50 196 SER A C 1
ATOM 1549 O O . SER A 1 196 ? 16.470 2.255 8.189 1.00 91.50 196 SER A O 1
ATOM 1551 N N . VAL A 1 197 ? 16.412 3.271 6.178 1.00 90.38 197 VAL A N 1
ATOM 1552 C CA . VAL A 1 197 ? 17.854 3.537 6.070 1.00 90.38 197 VAL A CA 1
ATOM 1553 C C . VAL A 1 197 ? 18.038 5.025 5.792 1.00 90.38 197 VAL A C 1
ATOM 1555 O O . VAL A 1 197 ? 17.681 5.525 4.726 1.00 90.38 197 VAL A O 1
ATOM 1558 N N . GLY A 1 198 ? 18.559 5.760 6.776 1.00 87.31 198 GLY A N 1
ATOM 1559 C CA . GLY A 1 198 ? 18.513 7.222 6.739 1.00 87.31 198 GLY A CA 1
ATOM 1560 C C . GLY A 1 198 ? 17.062 7.709 6.720 1.00 87.31 198 GLY A C 1
ATOM 1561 O O . GLY A 1 198 ? 16.289 7.349 7.602 1.00 87.31 198 GLY A O 1
ATOM 1562 N N . ASN A 1 199 ? 16.700 8.489 5.699 1.00 84.31 199 ASN A N 1
ATOM 1563 C CA . ASN A 1 199 ? 15.333 8.988 5.498 1.00 84.31 199 ASN A CA 1
ATOM 1564 C C . ASN A 1 199 ? 14.520 8.142 4.499 1.00 84.31 199 ASN A C 1
ATOM 1566 O O . ASN A 1 199 ? 13.364 8.451 4.226 1.00 84.31 199 ASN A O 1
ATOM 1570 N N . GLU A 1 200 ? 15.113 7.084 3.939 1.00 90.19 200 GLU A N 1
ATOM 1571 C CA . GLU A 1 200 ? 14.433 6.210 2.988 1.00 90.19 200 GLU A CA 1
ATOM 1572 C C . GLU A 1 200 ? 13.681 5.123 3.749 1.00 90.19 200 GLU A C 1
ATOM 1574 O O . GLU A 1 200 ? 14.265 4.418 4.575 1.00 90.19 200 GLU A O 1
ATOM 1579 N N . PHE A 1 201 ? 12.401 4.955 3.435 1.00 92.50 201 PHE A N 1
ATOM 1580 C CA . PHE A 1 201 ? 11.577 3.882 3.976 1.00 92.50 201 PHE A CA 1
ATOM 1581 C C . PHE A 1 201 ? 11.384 2.780 2.940 1.00 92.50 201 PHE A C 1
ATOM 1583 O O . PHE A 1 201 ? 11.299 3.033 1.732 1.00 92.50 201 PHE A O 1
ATOM 1590 N N . PHE A 1 202 ? 11.265 1.555 3.436 1.00 94.69 202 PHE A N 1
ATOM 1591 C CA . PHE A 1 202 ? 11.104 0.353 2.637 1.00 94.69 202 PHE A CA 1
ATOM 1592 C C . PHE A 1 202 ? 10.062 -0.555 3.274 1.00 94.69 202 PHE A C 1
ATOM 1594 O O . PHE A 1 202 ? 9.974 -0.648 4.499 1.00 94.69 202 PHE A O 1
ATOM 1601 N N . ARG A 1 203 ? 9.293 -1.241 2.432 1.00 95.62 203 ARG A N 1
ATOM 1602 C CA . ARG A 1 203 ? 8.342 -2.281 2.815 1.00 95.62 203 ARG A CA 1
ATOM 1603 C C . ARG A 1 203 ? 8.655 -3.545 2.029 1.00 95.62 203 ARG A C 1
ATOM 1605 O O . ARG A 1 203 ? 8.801 -3.484 0.811 1.00 95.62 203 ARG A O 1
ATOM 1612 N N . VAL A 1 204 ? 8.774 -4.667 2.727 1.00 95.69 204 VAL A N 1
ATOM 1613 C CA . VAL A 1 204 ? 9.072 -5.977 2.144 1.00 95.69 204 VAL A CA 1
ATOM 1614 C C . VAL A 1 204 ? 7.783 -6.776 2.003 1.00 95.69 204 VAL A C 1
ATOM 1616 O O . VAL A 1 204 ? 7.098 -7.026 2.992 1.00 95.69 204 VAL A O 1
ATOM 1619 N N . HIS A 1 205 ? 7.510 -7.199 0.776 1.00 96.25 205 HIS A N 1
ATOM 1620 C CA . HIS A 1 205 ? 6.412 -8.069 0.374 1.00 96.25 205 HIS A CA 1
ATOM 1621 C C . HIS A 1 205 ? 6.971 -9.457 0.082 1.00 96.25 205 HIS A C 1
ATOM 1623 O O . HIS A 1 205 ? 7.966 -9.587 -0.644 1.00 96.25 205 HIS A O 1
ATOM 1629 N N . SER A 1 206 ? 6.372 -10.491 0.665 1.00 95.31 206 SER A N 1
ATOM 1630 C CA . SER A 1 206 ? 6.812 -11.871 0.480 1.00 95.31 206 SER A CA 1
ATOM 1631 C C . SER A 1 206 ? 5.710 -12.864 0.817 1.00 95.31 206 SER A C 1
ATOM 1633 O O . SER A 1 206 ? 5.179 -12.883 1.929 1.00 95.31 206 SER A O 1
ATOM 1635 N N . THR A 1 207 ? 5.473 -13.798 -0.101 1.00 94.00 207 THR A N 1
ATOM 1636 C CA . THR A 1 207 ? 4.512 -14.893 0.082 1.00 94.00 207 THR A CA 1
ATOM 1637 C C . THR A 1 207 ? 4.830 -15.766 1.301 1.00 94.00 207 THR A C 1
ATOM 1639 O O . THR A 1 207 ? 3.917 -16.220 1.991 1.00 94.00 207 THR A O 1
ATOM 1642 N N . TYR A 1 208 ? 6.112 -15.989 1.611 1.00 93.88 208 TYR A N 1
ATOM 1643 C CA . TYR A 1 208 ? 6.531 -16.760 2.787 1.00 93.88 208 TYR A CA 1
ATOM 1644 C C . TYR A 1 208 ? 6.290 -16.008 4.095 1.00 93.88 208 TYR A C 1
ATOM 1646 O O . TYR A 1 208 ? 5.741 -16.588 5.034 1.00 93.88 208 TYR A O 1
ATOM 1654 N N . LEU A 1 209 ? 6.663 -14.723 4.158 1.00 94.75 209 LEU A N 1
ATOM 1655 C CA . LEU A 1 209 ? 6.374 -13.894 5.332 1.00 94.75 209 LEU A CA 1
ATOM 1656 C C . LEU A 1 209 ? 4.868 -13.787 5.552 1.00 94.75 209 LEU A C 1
ATOM 1658 O O . LEU A 1 209 ? 4.421 -13.910 6.688 1.00 94.75 209 LEU A O 1
ATOM 1662 N N . SER A 1 210 ? 4.091 -13.649 4.477 1.00 95.06 210 SER A N 1
ATOM 1663 C CA . SER A 1 210 ? 2.635 -13.638 4.540 1.00 95.06 210 SER A CA 1
ATOM 1664 C C . SER A 1 210 ? 2.094 -14.895 5.228 1.00 95.06 210 SER A C 1
ATOM 1666 O O . SER A 1 210 ? 1.518 -14.790 6.312 1.00 95.06 210 SER A O 1
ATOM 1668 N N . LYS A 1 211 ? 2.419 -16.093 4.737 1.00 93.69 211 LYS A N 1
ATOM 1669 C CA . LYS A 1 211 ? 1.972 -17.356 5.362 1.00 93.69 211 LYS A CA 1
ATOM 1670 C C . LYS A 1 211 ? 2.369 -17.479 6.840 1.00 93.69 211 LYS A C 1
ATOM 1672 O O . LYS A 1 211 ? 1.563 -17.899 7.669 1.00 93.69 211 LYS A O 1
ATOM 1677 N N . ILE A 1 212 ? 3.603 -17.106 7.189 1.00 94.44 212 ILE A N 1
ATOM 1678 C CA . ILE A 1 212 ? 4.100 -17.180 8.573 1.00 94.44 212 ILE A CA 1
ATOM 1679 C C . ILE A 1 212 ? 3.342 -16.202 9.476 1.00 94.44 212 ILE A C 1
ATOM 1681 O O . ILE A 1 212 ? 2.865 -16.584 10.546 1.00 94.44 212 ILE A O 1
ATOM 1685 N N . TYR A 1 213 ? 3.209 -14.945 9.058 1.00 95.56 213 TYR A N 1
ATOM 1686 C CA . TYR A 1 213 ? 2.533 -13.932 9.859 1.00 95.56 213 TYR A CA 1
ATOM 1687 C C . TYR A 1 213 ? 1.026 -14.157 9.932 1.00 95.56 213 TYR A C 1
ATOM 1689 O O . TYR A 1 213 ? 0.450 -13.869 10.973 1.00 95.56 213 TYR A O 1
ATOM 1697 N N . ALA A 1 214 ? 0.395 -14.746 8.915 1.00 95.00 214 ALA A N 1
ATOM 1698 C CA . ALA A 1 214 ? -1.006 -15.150 8.997 1.00 95.00 214 ALA A CA 1
ATOM 1699 C C . ALA A 1 214 ? -1.240 -16.129 10.164 1.00 95.00 214 ALA A C 1
ATOM 1701 O O . ALA A 1 214 ? -2.174 -15.932 10.936 1.00 95.00 214 ALA A O 1
ATOM 1702 N N . LEU A 1 215 ? -0.346 -17.107 10.384 1.00 94.31 215 LEU A N 1
ATOM 1703 C CA . LEU A 1 215 ? -0.398 -18.009 11.550 1.00 94.31 215 LEU A CA 1
ATOM 1704 C C . LEU A 1 215 ? -0.222 -17.266 12.882 1.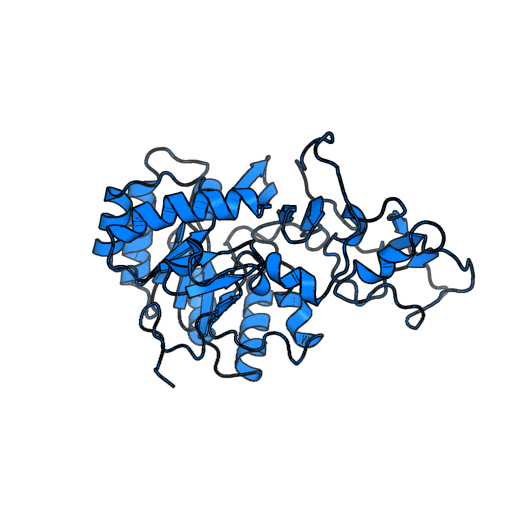00 94.31 215 LEU A C 1
ATOM 1706 O O . LEU A 1 215 ? -0.950 -17.523 13.845 1.00 94.31 215 LEU A O 1
ATOM 1710 N N . ILE A 1 216 ? 0.744 -16.347 12.947 1.00 92.69 216 ILE A N 1
ATOM 1711 C CA . ILE A 1 216 ? 1.027 -15.561 14.157 1.00 92.69 216 ILE A CA 1
ATOM 1712 C C . ILE A 1 216 ? -0.173 -14.670 14.508 1.00 92.69 216 ILE A C 1
ATOM 1714 O O . ILE A 1 216 ? -0.615 -14.654 15.659 1.00 92.69 216 ILE A O 1
ATOM 1718 N N . TRP A 1 217 ? -0.721 -13.963 13.521 1.00 93.44 217 TRP A N 1
ATOM 1719 C CA . TRP A 1 217 ? -1.851 -13.057 13.695 1.00 93.44 217 TRP A CA 1
ATOM 1720 C C . TRP A 1 217 ? -3.149 -13.811 13.976 1.00 93.44 217 TRP A C 1
ATOM 1722 O O . TRP A 1 217 ? -3.856 -13.417 14.899 1.00 93.44 217 TRP A O 1
ATOM 1732 N N . ALA A 1 218 ? -3.407 -14.942 13.307 1.00 92.88 218 ALA A N 1
ATOM 1733 C CA . ALA A 1 218 ? -4.564 -15.802 13.578 1.00 92.88 218 ALA A CA 1
ATOM 1734 C C . ALA A 1 218 ? -4.611 -16.244 15.049 1.00 92.88 218 ALA A C 1
ATOM 1736 O O . ALA A 1 218 ? -5.656 -16.184 15.695 1.00 92.88 218 ALA A O 1
ATOM 1737 N N . LYS A 1 219 ? -3.458 -16.606 15.629 1.00 91.25 219 LYS A N 1
ATOM 1738 C CA . LYS A 1 219 ? -3.361 -16.936 17.058 1.00 91.25 219 LYS A CA 1
ATOM 1739 C C . LYS A 1 219 ? -3.731 -15.755 17.963 1.00 91.25 219 LYS A C 1
ATOM 1741 O O . LYS A 1 219 ? -4.321 -15.963 19.022 1.00 91.25 219 LYS A O 1
ATOM 1746 N N . LEU A 1 220 ? -3.353 -14.535 17.588 1.00 88.06 220 LEU A N 1
ATOM 1747 C CA . LEU A 1 220 ? -3.644 -13.336 18.375 1.00 88.06 220 LEU A CA 1
ATOM 1748 C C . LEU A 1 220 ? -5.128 -12.957 18.291 1.00 88.06 220 LEU A C 1
ATOM 1750 O O . LEU A 1 220 ? -5.746 -12.714 19.332 1.00 88.06 220 LEU A O 1
ATOM 1754 N N . ILE A 1 221 ? -5.720 -12.989 17.093 1.00 90.06 221 ILE A N 1
ATOM 1755 C CA . ILE A 1 221 ? -7.141 -12.661 16.905 1.00 90.06 221 ILE A CA 1
ATOM 1756 C C . ILE A 1 221 ? -8.086 -13.735 17.431 1.00 90.06 221 ILE A C 1
ATOM 1758 O O . ILE A 1 221 ? -9.180 -13.391 17.846 1.00 90.06 221 ILE A O 1
ATOM 1762 N N . ALA A 1 222 ? -7.664 -14.999 17.545 1.00 86.81 222 ALA A N 1
ATOM 1763 C CA . ALA A 1 222 ? -8.482 -16.053 18.159 1.00 86.81 222 ALA A CA 1
ATOM 1764 C C . ALA A 1 222 ? -8.899 -15.737 19.613 1.00 86.81 222 ALA A C 1
ATOM 1766 O O . ALA A 1 222 ? -9.790 -16.379 20.164 1.00 86.81 222 ALA A O 1
ATOM 1767 N N . THR A 1 223 ? -8.243 -14.757 20.246 1.00 82.62 223 THR A N 1
ATOM 1768 C CA . THR A 1 223 ? -8.551 -14.264 21.598 1.00 82.62 223 THR A CA 1
ATOM 1769 C C . THR A 1 223 ? -9.188 -12.870 21.622 1.00 82.62 223 THR A C 1
ATOM 1771 O O . THR A 1 223 ? -9.375 -12.302 22.698 1.00 82.62 223 THR A O 1
ATOM 1774 N N . SER A 1 224 ? -9.508 -12.309 20.454 1.00 84.75 224 SER A N 1
ATOM 1775 C CA . SER A 1 224 ? -10.100 -10.986 20.268 1.00 84.75 224 SER A CA 1
ATOM 1776 C C . SER A 1 224 ? -11.435 -11.103 19.529 1.00 84.75 224 SER A C 1
ATOM 1778 O O . SER A 1 224 ? -11.625 -11.966 18.685 1.00 84.75 224 SER A O 1
ATOM 1780 N N . ASP A 1 225 ? -12.367 -10.222 19.853 1.00 89.12 225 ASP A N 1
ATOM 1781 C CA . ASP A 1 225 ? -13.657 -10.031 19.180 1.00 89.12 225 ASP A CA 1
ATOM 1782 C C . ASP A 1 225 ? -13.661 -8.773 18.294 1.00 89.12 225 ASP A C 1
ATOM 1784 O O . ASP A 1 225 ? -14.711 -8.355 17.806 1.00 89.12 225 ASP A O 1
ATOM 1788 N N . ILE A 1 226 ? -12.500 -8.135 18.113 1.00 93.75 226 ILE A N 1
ATOM 1789 C CA . ILE A 1 226 ? -12.352 -6.990 17.217 1.00 93.75 226 ILE A CA 1
ATOM 1790 C C . ILE A 1 226 ? -12.339 -7.511 15.772 1.00 93.75 226 ILE A C 1
ATOM 1792 O O . ILE A 1 226 ? -11.522 -8.387 15.478 1.00 93.75 226 ILE A O 1
ATOM 1796 N N . PRO A 1 227 ? -13.164 -6.953 14.860 1.00 95.88 227 PRO A N 1
ATOM 1797 C CA . PRO A 1 227 ? -13.111 -7.301 13.445 1.00 95.88 227 PRO A CA 1
ATOM 1798 C C . PRO A 1 227 ? -11.694 -7.176 12.885 1.00 95.88 227 PRO A C 1
ATOM 1800 O O . PRO A 1 227 ? -10.977 -6.214 13.181 1.00 95.88 227 PRO A O 1
ATOM 1803 N N . SER A 1 228 ? -11.290 -8.140 12.070 1.00 96.25 228 SER A N 1
ATOM 1804 C CA . SER A 1 228 ? -9.911 -8.298 11.626 1.00 96.25 228 SER A CA 1
ATOM 1805 C C . SER A 1 228 ? -9.802 -8.420 10.108 1.00 96.25 228 SER A C 1
ATOM 1807 O O . SER A 1 228 ? -10.539 -9.155 9.457 1.00 96.25 228 SER A O 1
ATOM 1809 N N . ALA A 1 229 ? -8.863 -7.677 9.538 1.00 97.44 229 ALA A N 1
ATOM 1810 C CA . ALA A 1 229 ? -8.462 -7.775 8.146 1.00 97.44 229 ALA A CA 1
ATOM 1811 C C . ALA A 1 229 ? -7.036 -8.308 8.067 1.00 97.44 229 ALA A C 1
ATOM 1813 O O . ALA A 1 229 ? -6.213 -7.991 8.928 1.00 97.44 229 ALA A O 1
ATOM 1814 N N . TYR A 1 230 ? -6.718 -9.046 7.010 1.00 97.06 230 TYR A N 1
ATOM 1815 C CA . TYR A 1 230 ? -5.352 -9.485 6.741 1.00 97.06 230 TYR A CA 1
ATOM 1816 C C . TYR A 1 230 ? -4.912 -9.085 5.336 1.00 97.06 230 TYR A C 1
ATOM 1818 O O . TYR A 1 230 ? -5.640 -9.307 4.368 1.00 97.06 230 TYR A O 1
ATOM 1826 N N . ILE A 1 231 ? -3.725 -8.484 5.231 1.00 97.12 231 ILE A N 1
ATOM 1827 C CA . ILE A 1 231 ? -3.107 -8.149 3.949 1.00 97.12 231 ILE A CA 1
ATOM 1828 C C . ILE A 1 231 ? -2.349 -9.378 3.446 1.00 97.12 231 ILE A C 1
ATOM 1830 O O . ILE A 1 231 ? -1.422 -9.838 4.106 1.00 97.12 231 ILE A O 1
ATOM 1834 N N . SER A 1 232 ? -2.741 -9.916 2.294 1.00 95.00 232 SER A N 1
ATOM 1835 C CA . SER A 1 232 ? -2.176 -11.147 1.746 1.00 95.00 232 SER A CA 1
ATOM 1836 C C . SER A 1 232 ? -1.338 -10.893 0.496 1.00 95.00 232 SER A C 1
ATOM 1838 O O . SER A 1 232 ? -1.839 -10.387 -0.510 1.00 95.00 232 SER A O 1
ATOM 1840 N N . ASP A 1 233 ? -0.086 -11.350 0.551 1.00 94.25 233 ASP A N 1
ATOM 1841 C CA . ASP A 1 233 ? 0.794 -11.507 -0.614 1.00 94.25 233 ASP A CA 1
ATOM 1842 C C . ASP A 1 233 ? 0.489 -12.810 -1.385 1.00 94.25 233 ASP A C 1
ATOM 1844 O O . ASP A 1 233 ? 1.056 -13.075 -2.444 1.00 94.25 233 ASP A O 1
ATOM 1848 N N . VAL A 1 234 ? -0.385 -13.676 -0.861 1.00 92.12 234 VAL A N 1
ATOM 1849 C CA . VAL A 1 234 ? -0.728 -14.950 -1.499 1.00 92.12 234 VAL A CA 1
ATOM 1850 C C . VAL A 1 234 ? -1.855 -14.727 -2.511 1.00 92.12 234 VAL A C 1
ATOM 1852 O O . VAL A 1 234 ? -2.922 -14.237 -2.128 1.00 92.12 234 VAL A O 1
ATOM 1855 N N . PRO A 1 235 ? -1.674 -15.104 -3.792 1.00 89.00 235 PRO A N 1
ATOM 1856 C CA . PRO A 1 235 ? -2.720 -14.944 -4.786 1.00 89.00 235 PRO A CA 1
ATOM 1857 C C . PRO A 1 235 ? -3.987 -15.717 -4.427 1.00 89.00 235 PRO A C 1
ATOM 1859 O O . PRO A 1 235 ? -3.941 -16.878 -4.022 1.00 89.00 235 PRO A O 1
ATOM 1862 N N . GLU A 1 236 ? -5.127 -15.075 -4.631 1.00 85.81 236 GLU A N 1
ATOM 1863 C CA . GLU A 1 236 ? -6.424 -15.581 -4.200 1.00 85.81 236 GLU A CA 1
ATOM 1864 C C . GLU A 1 236 ? -6.794 -16.968 -4.735 1.00 85.81 236 GLU A C 1
ATOM 1866 O O . GLU A 1 236 ? -7.292 -17.811 -3.995 1.00 85.81 236 GLU A O 1
ATOM 1871 N N . ASP A 1 237 ? -6.536 -17.218 -6.015 1.00 85.88 237 ASP A N 1
ATOM 1872 C CA . ASP A 1 237 ? -6.794 -18.493 -6.693 1.00 85.88 237 ASP A CA 1
ATOM 1873 C C . ASP A 1 237 ? -5.949 -19.654 -6.144 1.00 85.88 237 ASP A C 1
ATOM 1875 O O . ASP A 1 237 ? -6.202 -20.811 -6.472 1.00 85.88 237 ASP A O 1
ATOM 1879 N N . THR A 1 238 ? -4.953 -19.354 -5.307 1.00 86.25 238 THR A N 1
ATOM 1880 C CA . THR A 1 238 ? -4.132 -20.350 -4.611 1.00 86.25 238 THR A CA 1
ATOM 1881 C C . THR A 1 238 ? -4.578 -20.595 -3.167 1.00 86.25 238 THR A C 1
ATOM 1883 O O . THR A 1 238 ? -4.096 -21.540 -2.539 1.00 86.25 238 THR A O 1
ATOM 1886 N N . LEU A 1 239 ? -5.506 -19.786 -2.638 1.00 87.25 239 LEU A N 1
ATOM 1887 C CA . LEU A 1 239 ? -6.066 -19.959 -1.300 1.00 87.25 239 LEU A CA 1
ATOM 1888 C C . LEU A 1 239 ? -7.198 -20.990 -1.334 1.00 87.25 239 LEU A C 1
ATOM 1890 O O . LEU A 1 239 ? -8.209 -20.802 -2.007 1.00 87.25 239 LEU A O 1
ATOM 1894 N N . SER A 1 240 ? -7.043 -22.074 -0.576 1.00 86.31 240 SER A N 1
ATOM 1895 C CA . SER A 1 240 ? -8.129 -23.018 -0.301 1.00 86.31 240 SER A CA 1
ATOM 1896 C C . SER A 1 240 ? -9.014 -22.537 0.854 1.00 86.31 240 SER A C 1
ATOM 1898 O O . SER A 1 240 ? -8.637 -21.653 1.623 1.00 86.31 240 SER A O 1
ATOM 1900 N N . ASP A 1 241 ? -10.178 -23.164 1.027 1.00 82.38 241 ASP A N 1
ATOM 1901 C CA . ASP A 1 241 ? -11.110 -22.842 2.121 1.00 82.38 241 ASP A CA 1
ATOM 1902 C C . ASP A 1 241 ? -10.514 -23.067 3.524 1.00 82.38 241 ASP A C 1
ATOM 1904 O O . ASP A 1 241 ? -11.028 -22.549 4.511 1.00 82.38 241 ASP A O 1
ATOM 1908 N N . PHE A 1 242 ? -9.425 -23.836 3.623 1.00 84.00 242 PHE A N 1
ATOM 1909 C CA . PHE A 1 242 ? -8.782 -24.207 4.886 1.00 84.00 242 PHE A CA 1
ATOM 1910 C C . PHE A 1 242 ? -7.485 -23.440 5.160 1.00 84.00 242 PHE A C 1
ATOM 1912 O O . PHE A 1 242 ? -6.758 -23.790 6.094 1.00 84.00 242 PHE A O 1
ATOM 1919 N N . THR A 1 243 ? -7.136 -22.443 4.344 1.00 89.44 243 THR A N 1
ATOM 1920 C CA . THR A 1 243 ? -5.920 -21.668 4.595 1.00 89.44 243 THR A CA 1
ATOM 1921 C C . THR A 1 243 ? -6.110 -20.714 5.770 1.00 89.44 243 THR A C 1
ATOM 1923 O O . THR A 1 243 ? -7.210 -20.241 6.053 1.00 89.44 243 THR A O 1
ATOM 1926 N N . VAL A 1 244 ? -5.023 -20.425 6.486 1.00 91.38 244 VAL A N 1
ATOM 1927 C CA . VAL A 1 244 ? -5.077 -19.603 7.703 1.00 91.38 244 VAL A CA 1
ATOM 1928 C C . VAL A 1 244 ? -5.528 -18.168 7.421 1.00 91.38 244 VAL A C 1
ATOM 1930 O O . VAL A 1 244 ? -6.172 -17.552 8.266 1.00 91.38 244 VAL A O 1
ATOM 1933 N N . GLU A 1 245 ? -5.265 -17.652 6.223 1.00 91.25 245 GLU A N 1
ATOM 1934 C CA . GLU A 1 245 ? -5.718 -16.347 5.744 1.00 91.25 245 GLU A CA 1
ATOM 1935 C C . GLU A 1 245 ? -7.254 -16.236 5.785 1.00 91.25 245 GLU A C 1
ATOM 1937 O O . GLU A 1 245 ? -7.789 -15.159 6.015 1.00 91.25 245 GLU A O 1
ATOM 1942 N N . ARG A 1 246 ? -7.992 -17.348 5.667 1.00 89.75 246 ARG A N 1
ATOM 1943 C CA . ARG A 1 246 ? -9.460 -17.365 5.799 1.00 89.75 246 ARG A CA 1
ATOM 1944 C C . ARG A 1 246 ? -9.956 -17.288 7.251 1.00 89.75 246 ARG A C 1
ATOM 1946 O O . ARG A 1 246 ? -11.159 -17.318 7.477 1.00 89.75 246 ARG A O 1
ATOM 1953 N N . SER A 1 247 ? -9.057 -17.173 8.233 1.00 91.75 247 SER A N 1
ATOM 1954 C CA . SER A 1 247 ? -9.413 -16.970 9.650 1.00 91.75 247 SER A CA 1
ATOM 1955 C C . SER A 1 247 ? -9.772 -15.515 9.980 1.00 91.75 247 SER A C 1
ATOM 1957 O O . SER A 1 247 ? -10.239 -15.246 11.083 1.00 91.75 247 SER A O 1
ATOM 1959 N N . PHE A 1 248 ? -9.505 -14.586 9.059 1.00 94.38 248 PHE A N 1
ATOM 1960 C CA . PHE A 1 248 ? -9.783 -13.156 9.198 1.00 94.38 248 PHE A CA 1
ATOM 1961 C C . PHE A 1 248 ? -11.114 -12.805 8.522 1.00 94.38 248 PHE A C 1
ATOM 1963 O O . PHE A 1 248 ? -11.524 -13.473 7.574 1.00 94.38 248 PHE A O 1
ATOM 1970 N N . ASP A 1 249 ? -11.774 -11.740 8.982 1.00 94.38 249 ASP A N 1
ATOM 1971 C CA . ASP A 1 249 ? -13.104 -11.355 8.492 1.00 94.38 249 ASP A CA 1
ATOM 1972 C C . ASP A 1 249 ? -13.075 -10.845 7.046 1.00 94.38 249 ASP A C 1
ATOM 1974 O O . ASP A 1 249 ? -14.029 -11.055 6.296 1.00 94.38 249 ASP A O 1
ATOM 1978 N N . ILE A 1 250 ? -11.988 -10.169 6.654 1.00 95.00 250 ILE A N 1
ATOM 1979 C CA . ILE A 1 250 ? -11.755 -9.720 5.276 1.00 95.00 250 ILE A CA 1
ATOM 1980 C C . ILE A 1 250 ? -10.302 -9.937 4.846 1.00 95.00 250 ILE A C 1
ATOM 1982 O O . ILE A 1 250 ? -9.367 -9.841 5.649 1.00 95.00 250 ILE A O 1
ATOM 1986 N N . LEU A 1 251 ? -10.111 -10.152 3.544 1.00 95.44 251 LEU A N 1
ATOM 1987 C CA . LEU A 1 251 ? -8.791 -10.209 2.919 1.00 95.44 251 LEU A CA 1
ATOM 1988 C C . LEU A 1 251 ? -8.523 -8.954 2.097 1.00 95.44 251 LEU A C 1
ATOM 1990 O O . LEU A 1 251 ? -9.318 -8.570 1.240 1.00 95.44 251 LEU A O 1
ATOM 1994 N N . LEU A 1 252 ? -7.380 -8.326 2.342 1.00 95.94 252 LEU A N 1
ATOM 1995 C CA . LEU A 1 252 ? -6.883 -7.203 1.561 1.00 95.94 252 LEU A CA 1
ATOM 1996 C C . LEU A 1 252 ? -5.721 -7.693 0.703 1.00 95.94 252 LEU A C 1
ATOM 1998 O O . LEU A 1 252 ? -4.794 -8.310 1.213 1.00 95.94 252 LEU A O 1
ATOM 2002 N N . TYR A 1 253 ? -5.737 -7.403 -0.587 1.00 93.12 253 TYR A N 1
ATOM 2003 C CA . TYR A 1 253 ? -4.641 -7.769 -1.480 1.00 93.12 253 TYR A CA 1
ATOM 2004 C C . TYR A 1 253 ? -3.822 -6.541 -1.865 1.00 93.12 253 TYR A C 1
ATOM 2006 O O . TYR A 1 253 ? -4.323 -5.417 -1.829 1.00 93.12 253 TYR A O 1
ATOM 2014 N N . ASP A 1 254 ? -2.563 -6.747 -2.237 1.00 89.25 254 ASP A N 1
ATOM 2015 C CA . ASP A 1 254 ? -1.652 -5.698 -2.691 1.00 89.25 254 ASP A CA 1
ATOM 2016 C C . ASP A 1 254 ? -0.877 -6.126 -3.959 1.00 89.25 254 ASP A C 1
ATOM 2018 O O . ASP A 1 254 ? -1.474 -6.283 -5.026 1.00 89.25 254 ASP A O 1
ATOM 2022 N N . THR A 1 255 ? 0.434 -6.367 -3.864 1.00 85.62 255 THR A N 1
ATOM 2023 C CA . THR A 1 255 ? 1.308 -6.855 -4.925 1.00 85.62 255 THR A CA 1
ATOM 2024 C C . THR A 1 255 ? 0.853 -8.194 -5.499 1.00 85.62 255 THR A C 1
ATOM 2026 O O . THR A 1 255 ? 1.069 -8.430 -6.688 1.00 85.62 255 THR A O 1
ATOM 2029 N N . ALA A 1 256 ? 0.127 -9.017 -4.734 1.00 87.56 256 ALA A N 1
ATOM 2030 C CA . ALA A 1 256 ? -0.474 -10.258 -5.226 1.00 87.56 256 ALA A CA 1
ATOM 2031 C C . ALA A 1 256 ? -1.376 -10.047 -6.460 1.00 87.56 256 ALA A C 1
ATOM 2033 O O . ALA A 1 256 ? -1.412 -10.898 -7.351 1.00 87.56 256 ALA A O 1
ATOM 2034 N N . LEU A 1 257 ? -2.066 -8.902 -6.559 1.00 89.12 257 LEU A N 1
ATOM 2035 C CA . LEU A 1 257 ? -2.937 -8.579 -7.696 1.00 89.12 257 LEU A CA 1
ATOM 2036 C C . LEU A 1 257 ? -2.167 -8.089 -8.931 1.00 89.12 257 LEU A C 1
ATOM 2038 O O . LEU A 1 257 ? -2.737 -8.042 -10.025 1.00 89.12 257 LEU A O 1
ATOM 2042 N N . LEU A 1 258 ? -0.866 -7.787 -8.816 1.00 89.50 258 LEU A N 1
ATOM 2043 C CA . LEU A 1 258 ? -0.046 -7.396 -9.968 1.00 89.50 258 LEU A CA 1
ATOM 2044 C C . LEU A 1 258 ? 0.018 -8.489 -11.039 1.00 89.50 258 LEU A C 1
ATOM 2046 O O . LEU A 1 258 ? 0.154 -8.178 -12.222 1.00 89.50 258 LEU A O 1
ATOM 2050 N N . ARG A 1 259 ? -0.186 -9.756 -10.666 1.00 88.94 259 ARG A N 1
ATOM 2051 C CA . ARG A 1 259 ? -0.261 -10.886 -11.603 1.00 88.94 259 ARG A CA 1
ATOM 2052 C C . ARG A 1 259 ? -1.288 -10.733 -12.719 1.00 88.94 259 ARG A C 1
ATOM 2054 O O . ARG A 1 259 ? -1.170 -11.390 -13.747 1.00 88.94 259 ARG A O 1
ATOM 2061 N N . HIS A 1 260 ? -2.312 -9.907 -12.514 1.00 87.62 260 HIS A N 1
ATOM 2062 C CA . HIS A 1 260 ? -3.354 -9.671 -13.511 1.00 87.62 260 HIS A CA 1
ATOM 2063 C C . HIS A 1 260 ? -2.942 -8.635 -14.563 1.00 87.62 260 HIS A C 1
ATOM 2065 O O . HIS A 1 260 ? -3.618 -8.498 -15.582 1.00 87.62 260 HIS A O 1
ATOM 2071 N N . VAL A 1 261 ? -1.855 -7.895 -14.322 1.00 88.38 261 VAL A N 1
ATOM 2072 C CA . VAL A 1 261 ? -1.468 -6.726 -15.124 1.00 88.38 261 VAL A CA 1
ATOM 2073 C C . VAL A 1 261 ? -0.042 -6.794 -15.667 1.00 88.38 261 VAL A C 1
ATOM 2075 O O . VAL A 1 261 ? 0.258 -6.074 -16.619 1.00 88.38 261 VAL A O 1
ATOM 2078 N N . VAL A 1 262 ? 0.824 -7.649 -15.111 1.00 90.38 262 VAL A N 1
ATOM 2079 C CA . VAL A 1 262 ? 2.210 -7.826 -15.574 1.00 90.38 262 VAL A CA 1
ATOM 2080 C C . VAL A 1 262 ? 2.609 -9.294 -15.705 1.00 90.38 262 VAL A C 1
ATOM 2082 O O . VAL A 1 262 ? 2.104 -10.162 -14.996 1.00 90.38 262 VAL A O 1
ATOM 2085 N N . ASP A 1 263 ? 3.571 -9.541 -16.592 1.00 90.25 263 ASP A N 1
ATOM 2086 C CA . ASP A 1 263 ? 4.270 -10.819 -16.753 1.00 90.25 263 ASP A CA 1
ATOM 2087 C C . ASP A 1 263 ? 5.737 -10.617 -16.352 1.00 90.25 263 ASP A C 1
ATOM 2089 O O . ASP A 1 263 ? 6.446 -9.811 -16.965 1.00 90.25 263 ASP A O 1
ATOM 2093 N N . LEU A 1 264 ? 6.164 -11.280 -15.275 1.00 92.12 264 LEU A N 1
ATOM 2094 C CA . LEU A 1 264 ? 7.481 -11.089 -14.674 1.00 92.12 264 LEU A CA 1
ATOM 2095 C C . LEU A 1 264 ? 8.409 -12.260 -15.030 1.00 92.12 264 LEU A C 1
ATOM 2097 O O . LEU A 1 264 ? 8.022 -13.418 -14.850 1.00 92.12 264 LEU A O 1
ATOM 2101 N N . PRO A 1 265 ? 9.642 -11.991 -15.499 1.00 92.00 265 PRO A N 1
ATOM 2102 C CA . PRO A 1 265 ? 10.635 -13.039 -15.686 1.00 92.00 265 PRO A CA 1
ATOM 2103 C C . PRO A 1 265 ? 11.092 -13.596 -14.335 1.00 92.00 265 PRO A C 1
ATOM 2105 O O . PRO A 1 265 ? 10.931 -12.956 -13.294 1.00 92.00 265 PRO A O 1
ATOM 2108 N N . GLN A 1 266 ? 11.738 -14.763 -14.358 1.00 92.19 266 GLN A N 1
ATOM 2109 C CA . GLN A 1 266 ? 12.435 -15.254 -13.174 1.00 92.19 266 GLN A CA 1
ATOM 2110 C C . GLN A 1 266 ? 13.596 -14.325 -12.809 1.00 92.19 266 GLN A C 1
ATOM 2112 O O . GLN A 1 266 ? 14.427 -13.980 -13.652 1.00 92.19 266 GLN A O 1
ATOM 2117 N N . ILE A 1 267 ? 13.660 -13.939 -11.539 1.00 89.12 267 ILE A N 1
ATOM 2118 C CA . ILE A 1 267 ? 14.653 -13.018 -10.988 1.00 89.12 267 ILE A CA 1
ATOM 2119 C C . ILE A 1 267 ? 15.213 -13.652 -9.722 1.00 89.12 267 ILE A C 1
ATOM 2121 O O . ILE A 1 267 ? 14.470 -13.955 -8.793 1.00 89.12 267 ILE A O 1
ATOM 2125 N N . ASN A 1 268 ? 16.531 -13.813 -9.660 1.00 82.94 268 ASN A N 1
ATOM 2126 C CA . ASN A 1 268 ? 17.208 -14.198 -8.432 1.00 82.94 268 ASN A CA 1
ATOM 2127 C C . ASN A 1 268 ? 18.345 -13.217 -8.144 1.00 82.94 268 ASN A C 1
ATOM 2129 O O . ASN A 1 268 ? 19.425 -13.345 -8.714 1.00 82.94 268 ASN A O 1
ATOM 2133 N N . LYS A 1 269 ? 18.061 -12.221 -7.302 1.00 77.88 269 LYS A N 1
ATOM 2134 C CA . LYS A 1 269 ? 19.019 -11.220 -6.813 1.00 77.88 269 LYS A CA 1
ATOM 2135 C C . LYS A 1 269 ? 19.145 -11.275 -5.288 1.00 77.88 269 LYS A C 1
ATOM 2137 O O . LYS A 1 269 ? 19.413 -10.261 -4.656 1.00 77.88 269 LYS A O 1
ATOM 2142 N N . PHE A 1 270 ? 18.893 -12.436 -4.678 1.00 64.69 270 PHE A N 1
ATOM 2143 C CA . PHE A 1 270 ? 19.084 -12.600 -3.233 1.00 64.69 270 PHE A CA 1
ATOM 2144 C C . PHE A 1 270 ? 20.550 -12.482 -2.815 1.00 64.69 270 PHE A C 1
ATOM 2146 O O . PHE A 1 270 ? 20.817 -12.067 -1.692 1.00 64.69 270 PHE A O 1
ATOM 2153 N N . ASP A 1 271 ? 21.470 -12.827 -3.718 1.00 64.94 271 ASP A N 1
ATOM 2154 C CA . ASP A 1 271 ? 22.911 -12.717 -3.488 1.00 64.94 271 ASP A CA 1
ATOM 2155 C C . ASP A 1 271 ? 23.431 -11.275 -3.661 1.00 64.94 271 ASP A C 1
ATOM 2157 O O . ASP A 1 271 ? 24.569 -10.984 -3.294 1.00 64.94 271 ASP A O 1
ATOM 2161 N N . ASP A 1 272 ? 22.605 -10.366 -4.198 1.00 71.44 272 ASP A N 1
ATOM 2162 C CA . ASP A 1 272 ? 22.927 -8.944 -4.319 1.00 71.44 272 ASP A CA 1
ATOM 2163 C C . ASP A 1 272 ? 22.624 -8.201 -3.005 1.00 71.44 272 ASP A C 1
ATOM 2165 O O . ASP A 1 272 ? 21.790 -8.610 -2.193 1.00 71.44 272 ASP A O 1
ATOM 2169 N N . GLU A 1 273 ? 23.262 -7.045 -2.806 1.00 74.50 273 GLU A N 1
ATOM 2170 C CA . GLU A 1 273 ? 22.948 -6.174 -1.673 1.00 74.50 273 GLU A CA 1
ATOM 2171 C C . GLU A 1 273 ? 21.483 -5.697 -1.728 1.00 74.50 273 GLU A C 1
ATOM 2173 O O . GLU A 1 273 ? 20.994 -5.209 -2.754 1.00 74.50 273 GLU A O 1
ATOM 2178 N N . PHE A 1 274 ? 20.774 -5.806 -0.598 1.00 80.62 274 PHE A N 1
ATOM 2179 C CA . PHE A 1 274 ? 19.434 -5.237 -0.448 1.00 80.62 274 PHE A CA 1
ATOM 2180 C C . PHE A 1 274 ? 19.452 -3.723 -0.681 1.00 80.62 274 PHE A C 1
ATOM 2182 O O . PHE A 1 274 ? 20.415 -3.031 -0.340 1.00 80.62 274 PHE A O 1
ATOM 2189 N N . LEU A 1 275 ? 18.361 -3.183 -1.235 1.00 82.31 275 LEU A N 1
ATOM 2190 C CA . LEU A 1 275 ? 18.264 -1.747 -1.467 1.00 82.31 275 LEU A CA 1
ATOM 2191 C C . LEU A 1 275 ? 18.368 -0.960 -0.152 1.00 82.31 275 LEU A C 1
ATOM 2193 O O . LEU A 1 275 ? 17.585 -1.141 0.782 1.00 82.31 275 LEU A O 1
ATOM 2197 N N . VAL A 1 276 ? 19.307 -0.014 -0.146 1.00 86.25 276 VAL A N 1
ATOM 2198 C CA . VAL A 1 276 ? 19.487 0.994 0.912 1.00 86.25 276 VAL A CA 1
ATOM 2199 C C . VAL A 1 276 ? 19.036 2.394 0.481 1.00 86.25 276 VAL A C 1
ATOM 2201 O O . VAL A 1 276 ? 18.981 3.305 1.300 1.00 86.25 276 VAL A O 1
ATOM 2204 N N . LYS A 1 277 ? 18.712 2.581 -0.809 1.00 90.44 277 LYS A N 1
ATOM 2205 C CA . LYS A 1 277 ? 18.156 3.817 -1.388 1.00 90.44 277 LYS A CA 1
ATOM 2206 C C . LYS A 1 277 ? 17.313 3.516 -2.627 1.00 90.44 277 LYS A C 1
ATOM 2208 O O . LYS A 1 277 ? 17.630 2.594 -3.376 1.00 90.44 277 LYS A O 1
ATOM 2213 N N . TRP A 1 278 ? 16.288 4.326 -2.884 1.00 92.94 278 TRP A N 1
ATOM 2214 C CA . TRP A 1 278 ? 15.470 4.197 -4.094 1.00 92.94 278 TRP A CA 1
ATOM 2215 C C . TRP A 1 278 ? 16.179 4.745 -5.336 1.00 92.94 278 TRP A C 1
ATOM 2217 O O . TRP A 1 278 ? 16.866 5.769 -5.286 1.00 92.94 278 TRP A O 1
ATOM 2227 N N . VAL A 1 279 ? 15.981 4.084 -6.480 1.00 91.00 279 VAL A N 1
ATOM 2228 C CA . VAL A 1 279 ? 16.524 4.551 -7.760 1.00 91.00 279 VAL A CA 1
ATOM 2229 C C . VAL A 1 279 ? 15.786 5.817 -8.182 1.00 91.00 279 VAL A C 1
ATOM 2231 O O . VAL A 1 279 ? 14.562 5.835 -8.268 1.00 91.00 279 VAL A O 1
ATOM 2234 N N . LYS A 1 280 ? 16.524 6.890 -8.472 1.00 91.75 280 LYS A N 1
ATOM 2235 C CA . LYS A 1 280 ? 15.960 8.133 -9.005 1.00 91.75 280 LYS A CA 1
ATOM 2236 C C . LYS A 1 280 ? 15.976 8.108 -10.530 1.00 91.75 280 LYS A C 1
ATOM 2238 O O . LYS A 1 280 ? 17.027 7.905 -11.129 1.00 91.75 280 LYS A O 1
ATOM 2243 N N . ILE A 1 281 ? 14.822 8.362 -11.138 1.00 89.62 281 ILE A N 1
ATOM 2244 C CA . ILE A 1 281 ? 14.628 8.570 -12.574 1.00 89.62 281 ILE A CA 1
ATOM 2245 C C . ILE A 1 281 ? 14.589 10.088 -12.816 1.00 89.62 281 ILE A C 1
ATOM 2247 O O . ILE A 1 281 ? 13.608 10.739 -12.445 1.00 89.62 281 ILE A O 1
ATOM 2251 N N . PRO A 1 282 ? 15.648 10.685 -13.396 1.00 87.50 282 PRO A N 1
ATOM 2252 C CA . PRO A 1 282 ? 15.688 12.120 -13.664 1.00 87.50 282 PRO A CA 1
ATOM 2253 C C . PRO A 1 282 ? 14.568 12.564 -14.608 1.00 87.50 282 PRO A C 1
ATOM 2255 O O . PRO A 1 282 ? 14.193 11.829 -15.516 1.00 87.50 282 PRO A O 1
ATOM 2258 N N . GLU A 1 283 ? 14.071 13.794 -14.447 1.00 81.94 283 GLU A N 1
ATOM 2259 C CA . GLU A 1 283 ? 12.891 14.278 -15.180 1.00 81.94 283 GLU A CA 1
ATOM 2260 C C . GLU A 1 283 ? 13.016 14.206 -16.703 1.00 81.94 283 GLU A C 1
ATOM 2262 O O . GLU A 1 283 ? 12.032 13.899 -17.373 1.00 81.94 283 GLU A O 1
ATOM 2267 N N . ARG A 1 284 ? 14.221 14.445 -17.232 1.00 85.00 284 ARG A N 1
ATOM 2268 C CA . ARG A 1 284 ? 14.520 14.439 -18.672 1.00 85.00 284 ARG A CA 1
ATOM 2269 C C . ARG A 1 284 ? 14.846 13.055 -19.233 1.00 85.00 284 ARG A C 1
ATOM 2271 O O . ARG A 1 284 ? 15.068 12.930 -20.434 1.00 85.00 284 ARG A O 1
ATOM 2278 N N . LEU A 1 285 ? 14.925 12.034 -18.381 1.00 89.38 285 LEU A N 1
ATOM 2279 C CA . LEU A 1 285 ? 15.263 10.679 -18.792 1.00 89.38 285 LEU A CA 1
ATOM 2280 C C . LEU A 1 285 ? 14.034 9.775 -18.752 1.00 89.38 285 LEU A C 1
ATOM 2282 O O . LEU A 1 285 ? 13.134 9.933 -17.924 1.00 89.38 285 LEU A O 1
ATOM 2286 N N . ARG A 1 286 ? 14.019 8.791 -19.648 1.00 89.81 286 ARG A N 1
ATOM 2287 C CA . ARG A 1 286 ? 13.001 7.743 -19.700 1.00 89.81 286 ARG A CA 1
ATOM 2288 C C . ARG A 1 286 ? 13.672 6.369 -19.696 1.00 89.81 286 ARG A C 1
ATOM 2290 O O . ARG A 1 286 ? 14.769 6.233 -20.242 1.00 89.81 286 ARG A O 1
ATOM 2297 N N . PRO A 1 287 ? 13.054 5.352 -19.074 1.00 91.81 287 PRO A N 1
ATOM 2298 C CA . PRO A 1 287 ? 13.508 3.978 -19.220 1.00 91.81 287 PRO A CA 1
ATOM 2299 C C . PRO A 1 287 ? 13.468 3.538 -20.687 1.00 91.81 287 PRO A C 1
ATOM 2301 O O . PRO A 1 287 ? 12.533 3.875 -21.412 1.00 91.81 287 PRO A O 1
ATOM 2304 N N . ALA A 1 288 ? 14.452 2.755 -21.102 1.00 91.56 288 ALA A N 1
ATOM 2305 C CA . ALA A 1 288 ? 14.493 2.064 -22.380 1.00 91.56 288 ALA A CA 1
ATOM 2306 C C . ALA A 1 288 ? 14.964 0.624 -22.172 1.00 91.56 288 ALA A C 1
ATOM 2308 O O . ALA A 1 288 ? 15.777 0.371 -21.283 1.00 91.56 288 ALA A O 1
ATOM 2309 N N . VAL A 1 289 ? 14.461 -0.300 -22.988 1.00 91.56 289 VAL A N 1
ATOM 2310 C CA . VAL A 1 289 ? 14.759 -1.740 -22.909 1.00 91.56 289 VAL A CA 1
ATOM 2311 C C . VAL A 1 289 ? 15.160 -2.278 -24.279 1.00 91.56 289 VAL A C 1
ATOM 2313 O O . VAL A 1 289 ? 14.656 -1.798 -25.297 1.00 91.56 289 VAL A O 1
ATOM 2316 N N . ASN A 1 290 ? 16.064 -3.260 -24.315 1.00 89.62 290 ASN A N 1
ATOM 2317 C CA . ASN A 1 290 ? 16.435 -3.953 -25.549 1.00 89.62 290 ASN A CA 1
ATOM 2318 C C . ASN A 1 290 ? 15.518 -5.166 -25.744 1.00 89.62 290 ASN A C 1
ATOM 2320 O O . ASN A 1 290 ? 15.656 -6.185 -25.071 1.00 89.62 290 ASN A O 1
ATOM 2324 N N . THR A 1 291 ? 14.578 -5.070 -26.679 1.00 86.06 291 THR A N 1
ATOM 2325 C CA . THR A 1 291 ? 13.568 -6.111 -26.901 1.00 86.06 291 THR A CA 1
ATOM 2326 C C . THR A 1 291 ? 14.070 -7.266 -27.757 1.00 86.06 291 THR A C 1
ATOM 2328 O O . THR A 1 291 ? 13.406 -8.298 -27.816 1.00 86.06 291 THR A O 1
ATOM 2331 N N . ARG A 1 292 ? 15.229 -7.121 -28.412 1.00 85.88 292 ARG A N 1
ATOM 2332 C CA . ARG A 1 292 ? 15.895 -8.236 -29.096 1.00 85.88 292 ARG A CA 1
ATOM 2333 C C . ARG A 1 292 ? 16.546 -9.181 -28.090 1.00 85.88 292 ARG A C 1
ATOM 2335 O O . ARG A 1 292 ? 16.453 -10.393 -28.251 1.00 85.88 292 ARG A O 1
ATOM 2342 N N . GLU A 1 293 ? 17.188 -8.624 -27.067 1.00 87.75 293 GLU A N 1
ATOM 2343 C CA . GLU A 1 293 ? 17.818 -9.395 -25.989 1.00 87.75 293 GLU A CA 1
ATOM 2344 C C . GLU A 1 293 ? 16.783 -9.901 -24.976 1.00 87.75 293 GLU A C 1
ATOM 2346 O O . GLU A 1 293 ? 16.843 -11.052 -24.547 1.00 87.75 293 GLU A O 1
ATOM 2351 N N . GLU A 1 294 ? 15.805 -9.063 -24.619 1.00 89.88 294 GLU A N 1
ATOM 2352 C CA . GLU A 1 294 ? 14.823 -9.352 -23.572 1.00 89.88 294 GLU A CA 1
ATOM 2353 C C . GLU A 1 294 ? 13.388 -8.992 -24.016 1.00 89.88 294 GLU A C 1
ATOM 2355 O O . GLU A 1 294 ? 12.794 -8.021 -23.537 1.00 89.88 294 GLU A O 1
ATOM 2360 N N . PRO A 1 295 ? 12.761 -9.777 -24.914 1.00 87.44 295 PRO A N 1
ATOM 2361 C CA . PRO A 1 295 ? 11.425 -9.469 -25.446 1.00 87.44 295 PRO A CA 1
ATOM 2362 C C . PRO A 1 295 ? 10.321 -9.442 -24.376 1.00 87.44 295 PRO A C 1
ATOM 2364 O O . PRO A 1 295 ? 9.310 -8.756 -24.534 1.00 87.44 295 PRO A O 1
ATOM 2367 N N . HIS A 1 296 ? 10.508 -10.156 -23.262 1.00 88.19 296 HIS A N 1
ATOM 2368 C CA . HIS A 1 296 ? 9.562 -10.188 -22.142 1.00 88.19 296 HIS A CA 1
ATOM 2369 C C . HIS A 1 296 ? 9.417 -8.824 -21.440 1.00 88.19 296 HIS A C 1
ATOM 2371 O O . HIS A 1 296 ? 8.367 -8.542 -20.864 1.00 88.19 296 HIS A O 1
ATOM 2377 N N . CYS A 1 297 ? 10.411 -7.935 -21.544 1.00 89.00 297 CYS A N 1
ATOM 2378 C CA . CYS A 1 297 ? 10.435 -6.637 -20.863 1.00 89.00 297 CYS A CA 1
ATOM 2379 C C . CYS A 1 297 ? 9.294 -5.689 -21.235 1.00 89.00 297 CYS A C 1
ATOM 2381 O O . CYS A 1 297 ? 8.913 -4.833 -20.436 1.00 89.00 297 CYS A O 1
ATOM 2383 N N . ILE A 1 298 ? 8.698 -5.872 -22.414 1.00 87.12 298 ILE A N 1
ATOM 2384 C CA . ILE A 1 298 ? 7.499 -5.138 -22.832 1.00 87.12 298 ILE A CA 1
ATOM 2385 C C . ILE A 1 298 ? 6.323 -5.421 -21.883 1.00 87.12 298 ILE A C 1
ATOM 2387 O O . ILE A 1 298 ? 5.554 -4.516 -21.557 1.00 87.12 298 ILE A O 1
ATOM 2391 N N . LYS A 1 299 ? 6.198 -6.668 -21.414 1.00 88.56 299 LYS A N 1
ATOM 2392 C CA . LYS A 1 299 ? 5.073 -7.144 -20.594 1.00 88.56 299 LYS A CA 1
ATOM 2393 C C . LYS A 1 299 ? 5.248 -6.893 -19.094 1.00 88.56 299 LYS A C 1
ATOM 2395 O O . LYS A 1 299 ? 4.295 -7.041 -18.335 1.00 88.56 299 LYS A O 1
ATOM 2400 N N . VAL A 1 300 ? 6.440 -6.469 -18.674 1.00 92.62 300 VAL A N 1
ATOM 2401 C CA . VAL A 1 300 ? 6.733 -6.096 -17.282 1.00 92.62 300 VAL A CA 1
ATOM 2402 C C . VAL A 1 300 ? 6.098 -4.748 -16.916 1.00 92.62 300 VAL A C 1
ATOM 2404 O O . VAL A 1 300 ? 5.857 -4.472 -15.744 1.00 92.62 300 VAL A O 1
ATOM 2407 N N . CYS A 1 301 ? 5.851 -3.866 -17.892 1.00 91.75 301 CYS A N 1
ATOM 2408 C CA . CYS A 1 301 ? 5.311 -2.535 -17.625 1.00 91.75 301 CYS A CA 1
ATOM 2409 C C . CYS A 1 301 ? 3.777 -2.570 -17.483 1.00 91.75 301 CYS A C 1
ATOM 2411 O O . CYS A 1 301 ? 3.092 -2.712 -18.500 1.00 91.75 301 CYS A O 1
ATOM 2413 N N . PRO A 1 302 ? 3.209 -2.323 -16.284 1.00 89.88 302 PRO A N 1
ATOM 2414 C CA . PRO A 1 302 ? 1.757 -2.373 -16.093 1.00 89.88 302 PRO A CA 1
ATOM 2415 C C . PRO A 1 302 ? 1.015 -1.265 -16.859 1.00 89.88 302 PRO A C 1
ATOM 2417 O O . PRO A 1 302 ? -0.145 -1.419 -17.223 1.00 89.88 302 PRO A O 1
ATOM 2420 N N . PHE A 1 303 ? 1.705 -0.162 -17.162 1.00 89.25 303 PHE A N 1
ATOM 2421 C CA . PHE A 1 303 ? 1.179 0.967 -17.937 1.00 89.25 303 PHE A CA 1
ATOM 2422 C C . PHE A 1 303 ? 1.328 0.778 -19.453 1.00 89.25 303 PHE A C 1
ATOM 2424 O O . PHE A 1 303 ? 1.014 1.689 -20.216 1.00 89.25 303 PHE A O 1
ATOM 2431 N N . LYS A 1 304 ? 1.864 -0.369 -19.906 1.00 87.31 304 LYS A N 1
ATOM 2432 C CA . LYS A 1 304 ? 2.138 -0.667 -21.324 1.00 87.31 304 LYS A CA 1
ATOM 2433 C C . LYS A 1 304 ? 2.933 0.445 -22.026 1.00 87.31 304 LYS A C 1
ATOM 2435 O O . LYS A 1 304 ? 2.750 0.708 -23.212 1.00 87.31 304 LYS A O 1
ATOM 2440 N N . ALA A 1 305 ? 3.834 1.099 -21.288 1.00 88.88 305 ALA A N 1
ATOM 2441 C CA . ALA A 1 305 ? 4.560 2.269 -21.777 1.00 88.88 305 ALA A CA 1
ATOM 2442 C C . ALA A 1 305 ? 5.548 1.935 -22.909 1.00 88.88 305 ALA A C 1
ATOM 2444 O O . ALA A 1 305 ? 5.899 2.830 -23.676 1.00 88.88 305 ALA A O 1
ATOM 2445 N N . PHE A 1 306 ? 5.958 0.668 -23.026 1.00 85.69 306 PHE A N 1
ATOM 2446 C CA . PHE A 1 306 ? 6.757 0.125 -24.125 1.00 85.69 306 PHE A CA 1
ATOM 2447 C C . PHE A 1 306 ? 5.836 -0.498 -25.184 1.00 85.69 306 PHE A C 1
ATOM 2449 O O . PHE A 1 306 ? 5.749 -1.717 -25.291 1.00 85.69 306 PHE A O 1
ATOM 2456 N N . SER A 1 307 ? 5.097 0.316 -25.940 1.00 67.38 307 SER A N 1
ATOM 2457 C CA . SER A 1 307 ? 4.271 -0.191 -27.046 1.00 67.38 307 SER A CA 1
ATOM 2458 C C . SER A 1 307 ? 4.862 0.238 -28.393 1.00 67.38 307 SER A C 1
ATOM 2460 O O . SER A 1 307 ? 5.220 1.407 -28.533 1.00 67.38 307 SER A O 1
ATOM 2462 N N . PRO A 1 308 ? 4.928 -0.650 -29.404 1.00 57.75 308 PRO A N 1
ATOM 2463 C CA . PRO A 1 308 ? 5.396 -0.289 -30.748 1.00 57.75 308 PRO A CA 1
ATOM 2464 C C . PRO A 1 308 ? 4.567 0.826 -31.411 1.00 57.75 308 PRO A C 1
ATOM 2466 O O . PRO A 1 308 ? 5.018 1.459 -32.356 1.00 57.75 308 PRO A O 1
ATOM 2469 N N . SER A 1 309 ? 3.344 1.053 -30.921 1.00 50.19 309 SER A N 1
ATOM 2470 C CA . SER A 1 309 ? 2.378 2.035 -31.417 1.00 50.19 309 SER A CA 1
ATOM 2471 C C . SER A 1 309 ? 2.563 3.457 -30.872 1.00 50.19 309 SER A C 1
ATOM 2473 O O . SER A 1 309 ? 1.899 4.370 -31.355 1.00 50.19 309 SER A O 1
ATOM 2475 N N . GLY A 1 310 ? 3.415 3.668 -29.864 1.00 40.75 310 GLY A N 1
ATOM 2476 C CA . GLY A 1 310 ? 3.626 4.978 -29.243 1.00 40.75 310 GLY A CA 1
ATOM 2477 C C . GLY A 1 310 ? 5.045 5.472 -29.474 1.00 40.75 310 GLY A C 1
ATOM 2478 O O . GLY A 1 310 ? 5.951 4.980 -28.817 1.00 40.75 310 GLY A O 1
ATOM 2479 N N . PHE A 1 311 ? 5.215 6.440 -30.381 1.00 42.41 311 PHE A N 1
ATOM 2480 C CA . PHE A 1 311 ? 6.494 7.084 -30.709 1.00 42.41 311 PHE A CA 1
ATOM 2481 C C . PHE A 1 311 ? 7.648 6.087 -30.889 1.00 42.41 311 PHE A C 1
ATOM 2483 O O . PHE A 1 311 ? 8.459 5.869 -29.993 1.00 42.41 311 PHE A O 1
ATOM 2490 N N . ALA A 1 312 ? 7.754 5.521 -32.089 1.00 41.22 312 ALA A N 1
ATOM 2491 C CA . ALA A 1 312 ? 9.038 5.057 -32.585 1.00 41.22 312 ALA A CA 1
ATOM 2492 C C . ALA A 1 312 ? 9.797 6.291 -33.107 1.00 41.22 312 ALA A C 1
ATOM 2494 O O . ALA A 1 312 ? 9.504 6.727 -34.222 1.00 41.22 312 ALA A O 1
ATOM 2495 N N . PRO A 1 313 ? 10.731 6.907 -32.352 1.00 40.03 313 PRO A N 1
ATOM 2496 C CA . PRO A 1 313 ? 11.777 7.653 -33.020 1.00 40.03 313 PRO A CA 1
ATOM 2497 C C . PRO A 1 313 ? 12.511 6.647 -33.905 1.00 40.03 313 PRO A C 1
ATOM 2499 O O . PRO A 1 313 ? 12.838 5.536 -33.484 1.00 40.03 313 PRO A O 1
ATOM 2502 N N . GLU A 1 314 ? 12.646 7.021 -35.163 1.00 41.59 314 GLU A N 1
ATOM 2503 C CA . GLU A 1 314 ? 13.227 6.263 -36.258 1.00 41.59 314 GLU A CA 1
ATOM 2504 C C . GLU A 1 314 ? 14.353 5.298 -35.825 1.00 41.59 314 GLU A C 1
ATOM 2506 O O . GLU A 1 314 ? 15.425 5.688 -35.374 1.00 41.59 314 GLU A O 1
ATOM 2511 N N . ALA A 1 315 ? 14.058 4.004 -35.974 1.00 43.22 315 ALA A N 1
ATOM 2512 C CA . ALA A 1 315 ? 14.970 2.933 -36.366 1.00 43.22 315 ALA A CA 1
ATOM 2513 C C . ALA A 1 315 ? 16.411 2.951 -35.799 1.00 43.22 315 ALA A C 1
ATOM 2515 O O . ALA A 1 315 ? 17.391 3.072 -36.528 1.00 43.22 315 ALA A O 1
ATOM 2516 N N . THR A 1 316 ? 16.548 2.561 -34.532 1.00 47.47 316 THR A N 1
ATOM 2517 C CA . THR A 1 316 ? 17.353 1.358 -34.253 1.00 47.47 316 THR A CA 1
ATOM 2518 C C . THR A 1 316 ? 16.391 0.314 -33.693 1.00 47.47 316 THR A C 1
ATOM 2520 O O . THR A 1 316 ? 15.926 0.423 -32.565 1.00 47.47 316 THR A O 1
ATOM 2523 N N . SER A 1 317 ? 15.989 -0.640 -34.532 1.00 58.41 317 SER A N 1
ATOM 2524 C CA . SER A 1 317 ? 14.813 -1.526 -34.407 1.00 58.41 317 SER A CA 1
ATOM 2525 C C . SER A 1 317 ? 14.776 -2.479 -33.195 1.00 58.41 317 SER A C 1
ATOM 2527 O O . SER A 1 317 ? 14.018 -3.443 -33.194 1.00 58.41 317 SER A O 1
ATOM 2529 N N . GLU A 1 318 ? 15.593 -2.246 -32.171 1.00 77.69 318 GLU A N 1
ATOM 2530 C CA . GLU A 1 318 ? 15.837 -3.176 -31.064 1.00 77.69 318 GLU A CA 1
ATOM 2531 C C . GLU A 1 318 ? 15.641 -2.541 -29.680 1.00 77.69 318 GLU A C 1
ATOM 2533 O O . GLU A 1 318 ? 15.458 -3.266 -28.705 1.00 77.69 318 GLU A O 1
ATOM 2538 N N . ILE A 1 319 ? 15.646 -1.207 -29.571 1.00 86.00 319 ILE A N 1
ATOM 2539 C CA . ILE A 1 319 ? 15.509 -0.497 -28.292 1.00 86.00 319 ILE A CA 1
ATOM 2540 C C . ILE A 1 319 ? 14.169 0.233 -28.262 1.00 86.00 319 ILE A C 1
ATOM 2542 O O . ILE A 1 319 ? 13.939 1.144 -29.054 1.00 86.00 319 ILE A O 1
ATOM 2546 N N . LEU A 1 320 ? 13.308 -0.118 -27.306 1.00 87.44 320 LEU A N 1
ATOM 2547 C CA . LEU A 1 320 ? 12.063 0.606 -27.060 1.00 87.44 320 LEU A CA 1
ATOM 2548 C C . LEU A 1 320 ? 12.231 1.564 -25.886 1.00 87.44 320 LEU A C 1
ATOM 2550 O O . LEU A 1 320 ? 12.644 1.162 -24.798 1.00 87.44 320 LEU A O 1
ATOM 2554 N N . VAL A 1 321 ? 11.871 2.827 -26.103 1.00 89.69 321 VAL A N 1
ATOM 2555 C CA . VAL A 1 321 ? 11.854 3.868 -25.071 1.00 89.69 321 VAL A CA 1
ATOM 2556 C C . VAL A 1 321 ? 10.446 3.981 -24.499 1.00 89.69 321 VAL A C 1
ATOM 2558 O O . VAL A 1 321 ? 9.465 3.951 -25.236 1.00 89.69 321 VAL A O 1
ATOM 2561 N N . ALA A 1 322 ? 10.332 4.104 -23.178 1.00 89.50 322 ALA A N 1
ATOM 2562 C CA . ALA A 1 322 ? 9.046 4.276 -22.523 1.00 89.50 322 ALA A CA 1
ATOM 2563 C C . ALA A 1 322 ? 8.377 5.588 -22.974 1.00 89.50 322 ALA A C 1
ATOM 2565 O O . ALA A 1 322 ? 8.998 6.655 -22.970 1.00 89.50 322 ALA A O 1
ATOM 2566 N N . SER A 1 323 ? 7.096 5.507 -23.326 1.00 87.81 323 SER A N 1
ATOM 2567 C CA . SER A 1 323 ? 6.258 6.665 -23.655 1.00 87.81 323 SER A CA 1
ATOM 2568 C C . SER A 1 323 ? 5.947 7.541 -22.430 1.00 87.81 323 SER A C 1
ATOM 2570 O O . SER A 1 323 ? 6.347 7.252 -21.299 1.00 87.81 323 SER A O 1
ATOM 2572 N N . GLU A 1 324 ? 5.204 8.624 -22.653 1.00 83.81 324 GLU A N 1
ATOM 2573 C CA . GLU A 1 324 ? 4.769 9.571 -21.611 1.00 83.81 324 GLU A CA 1
ATOM 2574 C C . GLU A 1 324 ? 3.819 8.958 -20.586 1.00 83.81 324 GLU A C 1
ATOM 2576 O O . GLU A 1 324 ? 3.757 9.425 -19.454 1.00 83.81 324 GLU A O 1
ATOM 2581 N N . ASN A 1 325 ? 3.182 7.840 -20.934 1.00 84.44 325 ASN A N 1
ATOM 2582 C CA . ASN A 1 325 ? 2.328 7.075 -20.027 1.00 84.44 325 ASN A CA 1
ATOM 2583 C C . ASN A 1 325 ? 3.126 6.343 -18.927 1.00 84.44 325 ASN A C 1
ATOM 2585 O O . ASN A 1 325 ? 2.545 5.668 -18.078 1.00 84.44 325 ASN A O 1
ATOM 2589 N N . CYS A 1 326 ? 4.461 6.412 -18.941 1.00 88.19 326 CYS A N 1
ATOM 2590 C CA . CYS A 1 326 ? 5.302 5.777 -17.937 1.00 88.19 326 CYS A CA 1
ATOM 2591 C C . CYS A 1 326 ? 5.210 6.489 -16.581 1.00 88.19 326 CYS A C 1
ATOM 2593 O O . CYS A 1 326 ? 5.834 7.525 -16.361 1.00 88.19 326 CYS A O 1
ATOM 2595 N N . ASP A 1 327 ? 4.553 5.844 -15.620 1.00 88.06 327 ASP A N 1
ATOM 2596 C CA . ASP A 1 327 ? 4.433 6.319 -14.235 1.00 88.06 327 ASP A CA 1
ATOM 2597 C C . ASP A 1 327 ? 5.718 6.116 -13.393 1.00 88.06 327 ASP A C 1
ATOM 2599 O O . ASP A 1 327 ? 5.707 6.227 -12.168 1.00 88.06 327 ASP A O 1
ATOM 2603 N N . ARG A 1 328 ? 6.858 5.777 -14.017 1.00 90.94 328 ARG A N 1
ATOM 2604 C CA . ARG A 1 328 ? 8.178 5.684 -13.351 1.00 90.94 328 ARG A CA 1
ATOM 2605 C C . ARG A 1 328 ? 8.231 4.725 -12.148 1.00 90.94 328 ARG A C 1
ATOM 2607 O O . ARG A 1 328 ? 9.022 4.912 -11.228 1.00 90.94 328 ARG A O 1
ATOM 2614 N N . CYS A 1 329 ? 7.424 3.662 -12.157 1.00 92.88 329 CYS A N 1
ATOM 2615 C CA . CYS A 1 329 ? 7.306 2.751 -11.013 1.00 92.88 329 CYS A CA 1
ATOM 2616 C C . CYS A 1 329 ? 8.608 2.017 -10.646 1.00 92.88 329 CYS A C 1
ATOM 2618 O O . CYS A 1 329 ? 8.869 1.818 -9.463 1.00 92.88 329 CYS A O 1
ATOM 2620 N N . GLY A 1 330 ? 9.436 1.652 -11.630 1.00 93.75 330 GLY A N 1
ATOM 2621 C CA . GLY A 1 330 ? 10.704 0.938 -11.422 1.00 93.75 330 GLY A CA 1
ATOM 2622 C C . GLY A 1 330 ? 10.690 -0.553 -11.770 1.00 93.75 330 GLY A C 1
ATOM 2623 O O . GLY A 1 330 ? 11.763 -1.144 -11.848 1.00 93.75 330 GLY A O 1
ATOM 2624 N N . LEU A 1 331 ? 9.530 -1.152 -12.082 1.00 94.69 331 LEU A N 1
ATOM 2625 C CA . LEU A 1 331 ? 9.433 -2.589 -12.401 1.00 94.69 331 LEU A CA 1
ATOM 2626 C C . LEU A 1 331 ? 10.409 -3.021 -13.500 1.00 94.69 331 LEU A C 1
ATOM 2628 O O . LEU A 1 331 ? 11.217 -3.918 -13.273 1.00 94.69 331 LEU A O 1
ATOM 2632 N N . CYS A 1 332 ? 10.412 -2.337 -14.649 1.00 93.69 332 CYS A N 1
ATOM 2633 C CA . CYS A 1 332 ? 11.331 -2.657 -15.747 1.00 93.69 332 CYS A CA 1
ATOM 2634 C C . CYS A 1 332 ? 12.809 -2.577 -15.334 1.00 93.69 332 CYS A C 1
ATOM 2636 O O . CYS A 1 332 ? 13.576 -3.457 -15.697 1.00 93.69 332 CYS A O 1
ATOM 2638 N N . LEU A 1 333 ? 13.195 -1.593 -14.515 1.00 92.88 333 LEU A N 1
ATOM 2639 C CA . LEU A 1 333 ? 14.571 -1.455 -14.021 1.00 92.88 333 LEU A CA 1
ATOM 2640 C C . LEU A 1 333 ? 14.978 -2.632 -13.127 1.00 92.88 333 LEU A C 1
ATOM 2642 O O . LEU A 1 333 ? 16.135 -3.038 -13.116 1.00 92.88 333 LEU A O 1
ATOM 2646 N N . SER A 1 334 ? 14.024 -3.182 -12.376 1.00 92.31 334 SER A N 1
ATOM 2647 C CA . SER A 1 334 ? 14.279 -4.330 -11.506 1.00 92.31 334 SER A CA 1
ATOM 2648 C C . SER A 1 334 ? 14.252 -5.674 -12.239 1.00 92.31 334 SER A C 1
ATOM 2650 O O . SER A 1 334 ? 14.975 -6.583 -11.835 1.00 92.31 334 SER A O 1
ATOM 2652 N N . CYS A 1 335 ? 13.477 -5.800 -13.320 1.00 93.25 335 CYS A N 1
ATOM 2653 C CA . CYS A 1 335 ? 13.247 -7.082 -13.996 1.00 93.25 335 CYS A CA 1
ATOM 2654 C C . CYS A 1 335 ? 14.103 -7.304 -15.245 1.00 93.25 335 CYS A C 1
ATOM 2656 O O . CYS A 1 335 ? 14.322 -8.450 -15.618 1.00 93.25 335 CYS A O 1
ATOM 2658 N N . CYS A 1 336 ? 14.561 -6.235 -15.896 1.00 92.25 336 CYS A N 1
ATOM 2659 C CA . CYS A 1 336 ? 15.200 -6.296 -17.208 1.00 92.25 336 CYS A CA 1
ATOM 2660 C C . CYS A 1 336 ? 16.659 -5.866 -17.125 1.00 92.25 336 CYS A C 1
ATOM 2662 O O . CYS A 1 336 ? 16.955 -4.756 -16.678 1.00 92.25 336 CYS A O 1
ATOM 2664 N N . ARG A 1 337 ? 17.582 -6.713 -17.585 1.00 90.31 337 ARG A N 1
ATOM 2665 C CA . ARG A 1 337 ? 19.029 -6.438 -17.541 1.00 90.31 337 ARG A CA 1
ATOM 2666 C C . ARG A 1 337 ? 19.437 -5.332 -18.510 1.00 90.31 337 ARG A C 1
ATOM 2668 O O . ARG A 1 337 ? 20.347 -4.565 -18.222 1.00 90.31 337 ARG A O 1
ATOM 2675 N N . SER A 1 338 ? 18.744 -5.233 -19.636 1.00 90.56 338 SER A N 1
ATOM 2676 C CA . SER A 1 338 ? 18.940 -4.214 -20.668 1.00 90.56 338 SER A CA 1
ATOM 2677 C C . SER A 1 338 ? 18.341 -2.853 -20.305 1.00 90.56 338 SER A C 1
ATOM 2679 O O . SER A 1 338 ? 18.517 -1.888 -21.057 1.00 90.56 338 SER A O 1
ATOM 2681 N N . ALA A 1 339 ? 17.618 -2.757 -19.182 1.00 91.38 339 ALA A N 1
ATOM 2682 C CA . ALA A 1 339 ? 16.957 -1.529 -18.784 1.00 91.38 339 ALA A CA 1
ATOM 2683 C C . ALA A 1 339 ? 17.972 -0.424 -18.475 1.00 91.38 339 ALA A C 1
ATOM 2685 O O . ALA A 1 339 ? 18.837 -0.553 -17.609 1.00 91.38 339 ALA A O 1
ATOM 2686 N N . ARG A 1 340 ? 17.835 0.703 -19.173 1.00 90.44 340 ARG A N 1
ATOM 2687 C CA . ARG A 1 340 ? 18.704 1.877 -19.032 1.00 90.44 340 ARG A CA 1
ATOM 2688 C C . ARG A 1 340 ? 17.918 3.167 -19.177 1.00 90.44 340 ARG A C 1
ATOM 2690 O O . ARG A 1 340 ? 16.792 3.167 -19.664 1.00 90.44 340 ARG A O 1
ATOM 2697 N N . PHE A 1 341 ? 18.520 4.277 -18.771 1.00 91.88 341 PHE A N 1
ATOM 2698 C CA . PHE A 1 341 ? 17.936 5.601 -18.951 1.00 91.88 341 PHE A CA 1
ATOM 2699 C C . PHE A 1 341 ? 18.440 6.250 -20.234 1.00 91.88 341 PHE A C 1
ATOM 2701 O O . PHE A 1 341 ? 19.642 6.271 -20.490 1.00 91.88 341 PHE A O 1
ATOM 2708 N N . VAL A 1 342 ? 17.522 6.814 -21.015 1.00 89.12 342 VAL A N 1
ATOM 2709 C CA . VAL A 1 342 ? 17.834 7.560 -22.239 1.00 89.12 342 VAL A CA 1
ATOM 2710 C C . VAL A 1 342 ? 17.165 8.928 -22.211 1.00 89.12 342 VAL A C 1
ATOM 2712 O O . VAL A 1 342 ? 16.090 9.092 -21.630 1.00 89.12 342 VAL A O 1
ATOM 2715 N N . ALA A 1 343 ? 17.804 9.912 -22.837 1.00 85.38 343 ALA A N 1
ATOM 2716 C CA . ALA A 1 343 ? 17.191 11.201 -23.128 1.00 85.38 343 ALA A CA 1
ATOM 2717 C C . ALA A 1 343 ? 16.558 11.139 -24.521 1.00 85.38 343 ALA A C 1
ATOM 2719 O O . ALA A 1 343 ? 17.198 10.678 -25.465 1.00 85.38 343 ALA A O 1
ATOM 2720 N N . VAL A 1 344 ? 15.320 11.611 -24.652 1.00 71.88 344 VAL A N 1
ATOM 2721 C CA . VAL A 1 344 ? 14.687 11.814 -25.961 1.00 71.88 344 VAL A CA 1
ATOM 2722 C C . VAL A 1 344 ? 14.888 13.279 -26.324 1.00 71.88 344 VAL A C 1
ATOM 2724 O O . VAL A 1 344 ? 14.381 14.156 -25.628 1.00 71.88 344 VAL A O 1
ATOM 2727 N N . ILE A 1 345 ? 15.675 13.536 -27.366 1.00 73.12 345 ILE A N 1
ATOM 2728 C CA . ILE A 1 345 ? 15.921 14.883 -27.887 1.00 73.12 345 ILE A CA 1
ATOM 2729 C C . ILE A 1 345 ? 15.120 15.001 -29.182 1.00 73.12 345 ILE A C 1
ATOM 2731 O O . ILE A 1 345 ? 15.478 14.378 -30.178 1.00 73.12 345 ILE A O 1
ATOM 2735 N N . SER A 1 346 ? 14.026 15.759 -29.156 1.00 58.97 346 SER A N 1
ATOM 2736 C CA . SER A 1 346 ? 13.300 16.131 -30.374 1.00 58.97 346 SER A CA 1
ATOM 2737 C C . SER A 1 346 ? 13.938 17.393 -30.967 1.00 58.97 346 SER A C 1
ATOM 2739 O O . SER A 1 346 ? 14.204 18.317 -30.195 1.00 58.97 346 SER A O 1
ATOM 2741 N N . PRO A 1 347 ? 14.206 17.463 -32.285 1.00 55.84 347 PRO A N 1
ATOM 2742 C CA . PRO A 1 347 ? 14.559 18.726 -32.930 1.00 55.84 347 PRO A CA 1
ATOM 2743 C C . PRO A 1 347 ? 13.361 19.685 -32.867 1.00 55.84 347 PRO A C 1
ATOM 2745 O O . PRO A 1 347 ? 12.227 19.242 -33.058 1.00 55.84 347 PRO A O 1
ATOM 2748 N N . GLU A 1 348 ? 13.625 20.958 -32.561 1.00 39.94 348 GLU A N 1
ATOM 2749 C CA . GLU A 1 348 ? 12.637 22.052 -32.617 1.00 39.94 348 GLU A CA 1
ATOM 2750 C C . GLU A 1 348 ? 12.144 22.331 -34.041 1.00 39.94 348 GLU A C 1
ATOM 2752 O O . GLU A 1 348 ? 12.964 22.228 -34.987 1.00 39.94 348 GLU A O 1
#

Foldseek 3Di:
DDFADALNDTWPAQEEAALPADPVLLCCVVCLPPPPRHGAYAHHEAEPPDQPDLQFAFKFWQFDPDLLWGKMKGFRNNDYLVSSLVSLVSVVVSDDHAYEYEYEELDLVRVVVSCVSCVVSHQYYEYELLRNCVNVVVDDVSLVSVLVSVLVNLVPDPHAYEYEDEPSDDDDLVSVVSCVVSPHSAYEYELWDWDAQPNTIMTIQGSVSLLVVLVVVLVSCVPPPRQYEYEHSRAPVPDDCPRSNVSHSHYHYHVSCCVVQADFDGHHNPVPDDDNDTDGRDPQKFKKAFCVVPVRLCRQQSLSQQDPPADDPDDPVGMTTGHPSRSSNCRSVNGGPRIDIDGDDDDD

Sequence (348 aa):
MARLYFAGLQLEGDRGLSSDDVILYRLLELLPNFPEGVGVFFLPTVSDQKVEDRGKTRIWIHHFASWSDYVIMSRPLSFSVDEVEEIALKLKQKGNYKLIASIASHRLSSLKMLAGRLADKVDGFEVDLGLLYLLAGGRRGFEAYAIDILEEFISSSSKPVMVKLNPIAPLSQEFIRQLKSIGITALVFSPHVIYSVGNEFFRVHSTYLSKIYALIWAKLIATSDIPSAYISDVPEDTLSDFTVERSFDILLYDTALLRHVVDLPQINKFDDEFLVKWVKIPERLRPAVNTREEPHCIKVCPFKAFSPSGFAPEATSEILVASENCDRCGLCLSCCRSARFVAVISPE